Protein AF-A0A3B1ADC6-F1 (afdb_monomer)

Organism: NCBI:txid652676

Structure (mmCIF, N/CA/C/O backbone):
data_AF-A0A3B1ADC6-F1
#
_entry.id   AF-A0A3B1ADC6-F1
#
loop_
_atom_site.group_PDB
_atom_site.id
_atom_site.type_symbol
_atom_site.label_atom_id
_atom_site.label_alt_id
_atom_site.label_comp_id
_atom_site.label_asym_id
_atom_site.label_entity_id
_atom_site.label_seq_id
_atom_site.pdbx_PDB_ins_code
_atom_site.Cartn_x
_atom_site.Cartn_y
_atom_site.Cartn_z
_atom_site.occupancy
_atom_site.B_iso_or_equiv
_atom_site.auth_seq_id
_atom_site.auth_comp_id
_atom_site.auth_asym_id
_atom_site.auth_atom_id
_atom_site.pdbx_PDB_model_num
ATOM 1 N N . MET A 1 1 ? -4.255 -17.024 -23.813 1.00 60.72 1 MET A N 1
ATOM 2 C CA . MET A 1 1 ? -2.877 -17.126 -23.293 1.00 60.72 1 MET A CA 1
ATOM 3 C C . MET A 1 1 ? -1.961 -17.122 -24.494 1.00 60.72 1 MET A C 1
ATOM 5 O O . MET A 1 1 ? -2.248 -17.855 -25.433 1.00 60.72 1 MET A O 1
ATOM 9 N N . SER A 1 2 ? -0.957 -16.252 -24.507 1.00 84.12 2 SER A N 1
ATOM 10 C CA . SER A 1 2 ? 0.084 -16.219 -25.540 1.00 84.12 2 SER A CA 1
ATOM 11 C C . SER A 1 2 ? 1.384 -16.785 -24.967 1.00 84.12 2 SER A C 1
ATOM 13 O O . SER A 1 2 ? 1.543 -16.865 -23.748 1.00 84.12 2 SER A O 1
ATOM 15 N N . GLN A 1 3 ? 2.292 -17.224 -25.836 1.00 86.69 3 GLN A N 1
ATOM 16 C CA . GLN A 1 3 ? 3.581 -17.794 -25.450 1.00 86.69 3 GLN A CA 1
ATOM 17 C C . GLN A 1 3 ? 4.701 -16.884 -25.951 1.00 86.69 3 GLN A C 1
ATOM 19 O O . GLN A 1 3 ? 4.659 -16.422 -27.090 1.00 86.69 3 GLN A O 1
ATOM 24 N N . LEU A 1 4 ? 5.694 -16.635 -25.102 1.00 90.06 4 LEU A N 1
ATOM 25 C CA . LEU A 1 4 ? 6.876 -15.840 -25.420 1.00 90.06 4 LEU A CA 1
ATOM 26 C C . LEU A 1 4 ? 8.116 -16.722 -25.284 1.00 90.06 4 LEU A C 1
ATOM 28 O O . LEU A 1 4 ? 8.301 -17.362 -24.253 1.00 90.06 4 LEU A O 1
ATOM 32 N N . VAL A 1 5 ? 8.959 -16.774 -26.315 1.00 91.00 5 VAL A N 1
ATOM 33 C CA . VAL A 1 5 ? 10.190 -17.579 -26.299 1.00 91.00 5 VAL A CA 1
ATOM 34 C C . VAL A 1 5 ? 11.384 -16.677 -26.016 1.00 91.00 5 VAL A C 1
ATOM 36 O O . VAL A 1 5 ? 11.643 -15.737 -26.765 1.00 91.00 5 VAL A O 1
ATOM 39 N N . VAL A 1 6 ? 12.129 -16.978 -24.954 1.00 91.94 6 VAL A N 1
ATOM 40 C CA . VAL A 1 6 ? 13.334 -16.241 -24.550 1.00 91.94 6 VAL A CA 1
ATOM 41 C C . VAL A 1 6 ? 14.468 -17.233 -24.338 1.00 91.94 6 VAL A C 1
ATOM 43 O O . VAL A 1 6 ? 14.318 -18.203 -23.599 1.00 91.94 6 VAL A O 1
ATOM 46 N N . ASN A 1 7 ? 15.597 -17.018 -25.019 1.00 89.94 7 ASN A N 1
ATOM 47 C CA . ASN A 1 7 ? 16.756 -17.923 -25.004 1.00 89.94 7 ASN A CA 1
ATOM 48 C C . ASN A 1 7 ? 16.391 -19.392 -25.314 1.00 89.94 7 ASN A C 1
ATOM 50 O O . ASN A 1 7 ? 16.935 -20.316 -24.720 1.00 89.94 7 ASN A O 1
ATOM 54 N N . GLY A 1 8 ? 15.427 -19.609 -26.218 1.00 89.00 8 GLY A N 1
ATOM 55 C CA . GLY A 1 8 ? 14.938 -20.942 -26.595 1.00 89.00 8 GLY A CA 1
ATOM 56 C C . GLY A 1 8 ? 13.925 -21.565 -25.625 1.00 89.00 8 GLY A C 1
ATOM 57 O O . GLY A 1 8 ? 13.349 -22.598 -25.954 1.00 89.00 8 GLY A O 1
ATOM 58 N N . ASN A 1 9 ? 13.653 -20.932 -24.480 1.00 91.12 9 ASN A N 1
ATOM 59 C CA . ASN A 1 9 ? 12.690 -21.419 -23.495 1.00 91.12 9 ASN A CA 1
ATOM 60 C C . ASN A 1 9 ? 11.331 -20.723 -23.656 1.00 91.12 9 ASN A C 1
ATOM 62 O O . ASN A 1 9 ? 11.284 -19.491 -23.736 1.00 91.12 9 ASN A O 1
ATOM 66 N N . PRO A 1 10 ? 10.220 -21.475 -23.701 1.00 93.50 10 PRO A N 1
ATOM 67 C CA . PRO A 1 10 ? 8.891 -20.892 -23.750 1.00 93.50 10 PRO A CA 1
ATOM 68 C C . PRO A 1 10 ? 8.385 -20.451 -22.371 1.00 93.50 10 PRO A C 1
ATOM 70 O O . PRO A 1 10 ? 8.476 -21.196 -21.400 1.00 93.50 10 PRO A O 1
ATOM 73 N N . PHE A 1 11 ? 7.728 -19.294 -22.328 1.00 94.31 11 PHE A N 1
ATOM 74 C CA . PHE A 1 11 ? 7.068 -18.741 -21.148 1.00 94.31 11 PHE A CA 1
ATOM 75 C C . PHE A 1 11 ? 5.612 -18.391 -21.453 1.00 94.31 11 PHE A C 1
ATOM 77 O O . PHE A 1 11 ? 5.291 -17.894 -22.535 1.00 94.31 11 PHE A O 1
ATOM 84 N N . ASN A 1 12 ? 4.722 -18.635 -20.491 1.00 93.88 12 ASN A N 1
ATOM 85 C CA . ASN A 1 12 ? 3.293 -18.376 -20.649 1.00 93.88 12 ASN A CA 1
ATOM 86 C C . ASN A 1 12 ? 2.929 -16.956 -20.209 1.00 93.88 12 ASN A C 1
ATOM 88 O O . ASN A 1 12 ? 3.286 -16.510 -19.115 1.00 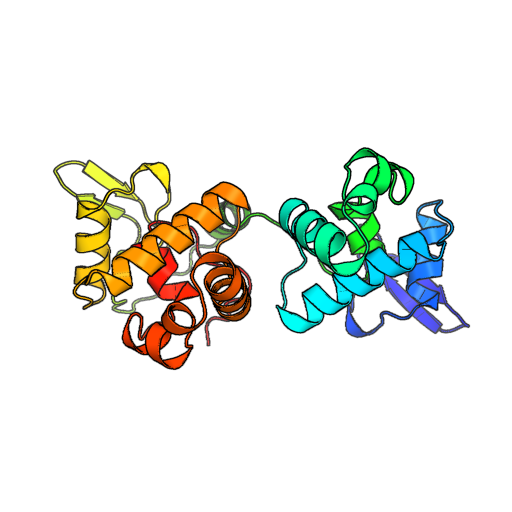93.88 12 ASN A O 1
ATOM 92 N N . LEU A 1 13 ? 2.135 -16.281 -21.037 1.00 92.69 13 LEU A N 1
ATOM 93 C CA . LEU A 1 13 ? 1.563 -14.975 -20.749 1.00 92.69 13 LEU A CA 1
ATOM 94 C C . LEU A 1 13 ? 0.036 -15.057 -20.599 1.00 92.69 13 LEU A C 1
ATOM 96 O O . LEU A 1 13 ? -0.676 -15.796 -21.291 1.00 92.69 13 LEU A O 1
ATOM 100 N N . THR A 1 14 ? -0.480 -14.235 -19.691 1.00 91.12 14 THR A N 1
ATOM 101 C CA . THR A 1 14 ? -1.907 -13.922 -19.557 1.00 91.12 14 THR A CA 1
ATOM 102 C C . THR A 1 14 ? -2.453 -13.273 -20.835 1.00 91.12 14 THR A C 1
ATOM 104 O O . THR A 1 14 ? -1.699 -12.844 -21.705 1.00 91.12 14 THR A O 1
ATOM 107 N N . ALA A 1 15 ? -3.780 -13.151 -20.952 1.00 88.06 15 ALA A N 1
ATOM 108 C CA . ALA A 1 15 ? -4.411 -12.496 -22.106 1.00 88.06 15 ALA A CA 1
ATOM 109 C C . ALA A 1 15 ? -3.951 -11.038 -22.316 1.00 88.06 15 ALA A C 1
ATOM 111 O O . ALA A 1 15 ? -3.915 -10.571 -23.446 1.00 88.06 15 ALA A O 1
ATOM 112 N N . ASN A 1 16 ? -3.529 -10.359 -21.246 1.00 88.19 16 ASN A N 1
ATOM 113 C CA . ASN A 1 16 ? -3.033 -8.980 -21.290 1.00 88.19 16 ASN A CA 1
ATOM 114 C C . ASN A 1 16 ? -1.498 -8.908 -21.462 1.00 88.19 16 ASN A C 1
ATOM 116 O O . ASN A 1 16 ? -0.873 -7.881 -21.188 1.00 88.19 16 ASN A O 1
ATOM 120 N N . GLY A 1 17 ? -0.859 -10.020 -21.846 1.00 90.06 17 GLY A N 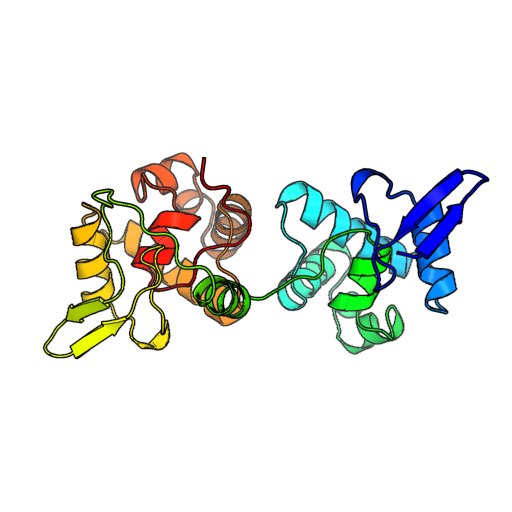1
ATOM 121 C CA . GLY A 1 17 ? 0.581 -10.113 -22.101 1.00 90.06 17 GLY A CA 1
ATOM 122 C C . GLY A 1 17 ? 1.468 -10.076 -20.850 1.00 90.06 17 GLY A C 1
ATOM 123 O O . GLY A 1 17 ? 2.674 -9.898 -20.963 1.00 90.06 17 GLY A O 1
ATOM 124 N N . ARG A 1 18 ? 0.903 -10.200 -19.644 1.00 93.88 18 ARG A N 1
ATOM 125 C CA . ARG A 1 18 ? 1.680 -10.270 -18.387 1.00 93.88 18 ARG A CA 1
ATOM 126 C C . ARG A 1 18 ? 2.135 -11.698 -18.114 1.00 93.88 18 ARG A C 1
ATOM 128 O O . ARG A 1 18 ? 1.423 -12.617 -18.512 1.00 93.88 18 ARG A O 1
ATOM 135 N N . LEU A 1 19 ? 3.223 -11.886 -17.369 1.00 93.38 19 LEU A N 1
ATOM 136 C CA . LEU A 1 19 ? 3.666 -13.214 -16.926 1.00 93.38 19 LEU A CA 1
ATOM 137 C C . LEU A 1 19 ? 2.552 -13.968 -16.195 1.00 93.38 19 LEU A C 1
ATOM 139 O O . LEU A 1 19 ? 1.940 -13.429 -15.274 1.00 93.38 19 LEU A O 1
ATOM 143 N N . ALA A 1 20 ? 2.292 -15.208 -16.615 1.00 92.25 20 ALA A N 1
ATOM 144 C CA . ALA A 1 20 ? 1.343 -16.085 -15.933 1.00 92.25 20 ALA A CA 1
ATOM 145 C C . ALA A 1 20 ? 1.916 -16.618 -14.609 1.00 92.25 20 ALA A C 1
ATOM 147 O O . ALA A 1 20 ? 1.178 -16.760 -13.637 1.00 92.25 20 ALA A O 1
ATOM 148 N N . ASN A 1 21 ? 3.228 -16.864 -14.563 1.00 92.94 21 ASN A N 1
ATOM 149 C CA . ASN A 1 21 ? 3.962 -17.222 -13.357 1.00 92.94 21 ASN A CA 1
ATOM 150 C C . ASN A 1 21 ? 5.022 -16.152 -13.062 1.00 92.94 21 ASN A C 1
ATOM 152 O O . ASN A 1 21 ? 5.934 -15.928 -13.853 1.00 92.94 21 ASN A O 1
ATOM 156 N N . LEU A 1 22 ? 4.906 -15.483 -11.914 1.00 92.69 22 LEU A N 1
ATOM 157 C CA . LEU A 1 22 ? 5.806 -14.391 -11.527 1.00 92.69 22 LEU A CA 1
ATOM 158 C C . LEU A 1 22 ? 7.235 -14.889 -11.259 1.00 92.69 22 LEU A C 1
ATOM 160 O O . LEU A 1 22 ? 8.188 -14.124 -11.417 1.00 92.69 22 LEU A O 1
ATOM 164 N N . ALA A 1 23 ? 7.385 -16.160 -10.867 1.00 93.31 23 ALA A N 1
ATOM 165 C CA . ALA A 1 23 ? 8.683 -16.774 -10.595 1.00 93.31 23 ALA A CA 1
ATOM 166 C C . ALA A 1 23 ? 9.532 -16.970 -11.863 1.00 93.31 23 ALA A C 1
ATOM 168 O O . ALA A 1 23 ? 10.749 -17.080 -11.761 1.00 93.31 23 ALA A O 1
ATOM 169 N N . ASP A 1 24 ? 8.910 -16.948 -13.045 1.00 95.12 24 ASP A N 1
ATOM 170 C CA . ASP A 1 24 ? 9.605 -17.093 -14.328 1.00 95.12 24 ASP A CA 1
ATOM 171 C C . ASP A 1 24 ? 10.372 -15.823 -14.735 1.00 95.12 24 ASP A C 1
ATOM 173 O O . ASP A 1 24 ? 11.117 -15.822 -15.717 1.00 95.12 24 ASP A O 1
ATOM 177 N N . TRP A 1 25 ? 10.171 -14.709 -14.023 1.00 96.94 25 TRP A N 1
ATOM 178 C CA . TRP A 1 25 ? 10.770 -13.434 -14.392 1.00 96.94 25 TRP A CA 1
ATOM 179 C C . TRP A 1 25 ? 12.300 -13.503 -14.428 1.00 96.94 25 TRP A C 1
ATOM 181 O O . TRP A 1 25 ? 12.954 -13.965 -13.493 1.00 96.94 25 TRP A O 1
ATOM 191 N N . SER A 1 26 ? 12.876 -12.938 -15.485 1.00 96.81 26 SER A N 1
ATOM 192 C CA . SER A 1 26 ? 14.312 -12.718 -15.638 1.00 96.81 26 SER A CA 1
ATOM 193 C C . SER A 1 26 ? 14.566 -11.405 -16.382 1.00 96.81 26 SER A C 1
ATOM 195 O O . SER A 1 26 ? 13.658 -10.902 -17.056 1.00 96.81 26 SER A O 1
ATOM 197 N N . PRO A 1 27 ? 15.792 -10.851 -16.331 1.00 97.75 27 PRO A N 1
ATOM 198 C CA . PRO A 1 27 ? 16.114 -9.649 -17.088 1.00 97.75 27 PRO A CA 1
ATOM 199 C C . PRO A 1 27 ? 15.883 -9.782 -18.602 1.00 97.75 27 PRO A C 1
ATOM 201 O O . PRO A 1 27 ? 15.457 -8.830 -19.255 1.00 97.75 27 PRO A O 1
ATOM 204 N N . ASP A 1 28 ? 16.108 -10.970 -19.165 1.00 96.88 28 ASP A N 1
ATOM 205 C CA . ASP A 1 28 ? 15.886 -11.224 -20.591 1.00 96.88 28 ASP A CA 1
ATOM 206 C C . ASP A 1 28 ? 14.398 -11.307 -20.929 1.00 96.88 28 ASP A C 1
ATOM 208 O O . ASP A 1 28 ? 13.965 -10.795 -21.962 1.00 96.88 28 ASP A O 1
ATOM 212 N N . LEU A 1 29 ? 13.593 -11.867 -20.024 1.00 96.31 29 LEU A N 1
ATOM 213 C CA . LEU A 1 29 ? 12.144 -11.898 -20.174 1.00 96.31 29 LEU A CA 1
ATOM 214 C C . LEU A 1 29 ? 11.535 -10.495 -20.058 1.00 96.31 29 LEU A C 1
ATOM 216 O O . LEU A 1 29 ? 10.677 -10.136 -20.859 1.00 96.31 29 LEU A O 1
ATOM 220 N N . ALA A 1 30 ? 12.037 -9.664 -19.141 1.00 97.75 30 ALA A N 1
ATOM 221 C CA . ALA A 1 30 ? 11.657 -8.256 -19.054 1.00 97.75 30 ALA A CA 1
ATOM 222 C C . ALA A 1 30 ? 12.003 -7.488 -20.341 1.00 97.75 30 ALA A C 1
ATOM 224 O O . ALA A 1 30 ? 11.167 -6.738 -20.841 1.00 97.75 30 ALA A O 1
ATOM 225 N N . ARG A 1 31 ? 13.191 -7.710 -20.926 1.00 97.88 31 ARG A N 1
ATOM 226 C CA . ARG A 1 31 ? 13.564 -7.130 -22.230 1.00 97.88 31 ARG A CA 1
ATOM 227 C C . ARG A 1 31 ? 12.642 -7.589 -23.355 1.00 97.88 31 ARG A C 1
ATOM 229 O O . ARG A 1 31 ? 12.250 -6.769 -24.178 1.00 97.88 31 ARG A O 1
ATOM 236 N N . ALA A 1 32 ? 12.290 -8.871 -23.392 1.00 96.31 32 ALA A N 1
ATOM 237 C CA . ALA A 1 32 ? 11.392 -9.410 -24.405 1.00 96.31 32 ALA A CA 1
ATOM 238 C C . ALA A 1 32 ? 9.973 -8.823 -24.285 1.00 96.31 32 ALA A C 1
ATOM 240 O O . ALA A 1 32 ? 9.413 -8.396 -25.292 1.00 96.31 32 ALA A O 1
ATOM 241 N N . ILE A 1 33 ? 9.434 -8.714 -23.063 1.00 96.38 33 ILE A N 1
ATOM 242 C CA . ILE A 1 33 ? 8.142 -8.060 -22.797 1.00 96.38 33 ILE A CA 1
ATOM 243 C C . ILE A 1 33 ? 8.193 -6.571 -23.163 1.00 96.38 33 ILE A C 1
ATOM 245 O O . ILE A 1 33 ? 7.273 -6.067 -23.795 1.00 96.38 33 ILE A O 1
ATOM 249 N N . ALA A 1 34 ? 9.266 -5.860 -22.804 1.00 97.44 34 ALA A N 1
ATOM 250 C CA . ALA A 1 34 ? 9.426 -4.450 -23.157 1.00 97.44 34 ALA A CA 1
ATOM 251 C C . ALA A 1 34 ? 9.482 -4.246 -24.677 1.00 97.44 34 ALA A C 1
ATOM 253 O O . ALA A 1 34 ? 8.832 -3.346 -25.198 1.00 97.44 34 ALA A O 1
ATOM 254 N N . LYS A 1 35 ? 10.191 -5.121 -25.399 1.00 95.94 35 LYS A N 1
ATOM 255 C CA . LYS A 1 35 ? 10.267 -5.078 -26.863 1.00 95.94 35 LYS A CA 1
ATOM 256 C C . LYS A 1 35 ? 8.900 -5.288 -27.522 1.00 95.94 35 LYS A C 1
ATOM 258 O O . LYS A 1 35 ? 8.601 -4.590 -28.486 1.00 95.94 35 LYS A O 1
ATOM 263 N N . ASP A 1 36 ? 8.089 -6.216 -27.011 1.00 93.00 36 ASP A N 1
ATOM 264 C CA . ASP A 1 36 ? 6.703 -6.435 -27.465 1.00 93.00 36 ASP A CA 1
ATOM 265 C C . ASP A 1 36 ? 5.821 -5.192 -27.230 1.00 93.00 36 ASP A C 1
ATOM 267 O O . ASP A 1 36 ? 4.980 -4.844 -28.052 1.00 93.00 36 ASP A O 1
ATOM 271 N N . GLU A 1 37 ? 6.099 -4.448 -26.158 1.00 93.12 37 GLU A N 1
ATOM 272 C CA . GLU A 1 37 ? 5.481 -3.157 -25.829 1.00 93.12 37 GLU A CA 1
ATOM 273 C C . GLU A 1 37 ? 6.094 -1.958 -26.589 1.00 93.12 37 GLU A C 1
ATOM 275 O O . GLU A 1 37 ? 5.776 -0.806 -26.289 1.00 93.12 37 GLU A O 1
ATOM 280 N N . GLY A 1 38 ? 6.991 -2.199 -27.553 1.00 94.88 38 GLY A N 1
ATOM 281 C CA . GLY A 1 38 ? 7.652 -1.148 -28.333 1.00 94.88 38 GLY A CA 1
ATOM 282 C C . GLY A 1 38 ? 8.678 -0.319 -27.548 1.00 94.88 38 GLY A C 1
ATOM 283 O O . GLY A 1 38 ? 9.001 0.795 -27.958 1.00 94.88 38 GLY A O 1
ATOM 284 N N . LEU A 1 39 ? 9.195 -0.840 -26.432 1.00 97.25 39 LEU A N 1
ATOM 285 C CA . LEU A 1 39 ? 10.103 -0.148 -25.518 1.00 97.25 39 LEU A CA 1
ATOM 286 C C . LEU A 1 39 ? 11.486 -0.817 -25.458 1.00 97.25 39 LEU A C 1
ATOM 288 O O . LEU A 1 39 ? 11.613 -2.022 -25.237 1.00 97.25 39 LEU A O 1
ATOM 292 N N . THR A 1 40 ? 12.545 -0.013 -25.576 1.00 97.62 40 THR A N 1
ATOM 293 C CA . THR A 1 40 ? 13.928 -0.454 -25.330 1.00 97.62 40 THR A CA 1
ATOM 294 C C . THR A 1 40 ? 14.361 -0.028 -23.931 1.00 97.62 40 THR A C 1
ATOM 296 O O . THR A 1 40 ? 14.420 1.163 -23.632 1.00 97.62 40 THR A O 1
ATOM 299 N N . LEU A 1 41 ? 14.693 -0.997 -23.077 1.00 98.38 41 LEU A N 1
ATOM 300 C CA . LEU A 1 41 ? 15.078 -0.733 -21.689 1.00 98.38 41 LEU A CA 1
ATOM 301 C C . LEU A 1 41 ? 16.493 -0.148 -21.591 1.00 98.38 41 LEU A C 1
ATOM 303 O O . LEU A 1 41 ? 17.471 -0.809 -21.933 1.00 98.38 41 LEU A O 1
ATOM 307 N N . THR A 1 42 ? 16.583 1.070 -21.065 1.00 98.31 42 THR A N 1
ATOM 308 C CA . THR A 1 42 ? 17.831 1.719 -20.622 1.00 98.31 42 THR A CA 1
ATOM 309 C C . THR A 1 42 ? 18.056 1.519 -19.120 1.00 98.31 42 THR A C 1
ATOM 311 O O . THR A 1 42 ? 17.156 1.054 -18.419 1.00 98.31 42 THR A O 1
ATOM 314 N N . ASP A 1 43 ? 19.213 1.929 -18.597 1.00 97.69 43 ASP A N 1
ATOM 315 C CA . ASP A 1 43 ? 19.527 1.853 -17.159 1.00 97.69 43 ASP A CA 1
ATOM 316 C C . ASP A 1 43 ? 18.481 2.564 -16.289 1.00 97.69 43 ASP A C 1
ATOM 318 O O . ASP A 1 43 ? 18.027 2.020 -15.287 1.00 97.69 43 ASP A O 1
ATOM 322 N N . ALA A 1 44 ? 17.974 3.713 -16.747 1.00 97.31 44 ALA A N 1
ATOM 323 C CA . ALA A 1 44 ? 16.915 4.437 -16.046 1.00 97.31 44 ALA A CA 1
ATOM 324 C C . ALA A 1 44 ? 15.608 3.630 -15.933 1.00 97.31 44 ALA A C 1
ATOM 326 O O . ALA A 1 44 ? 14.864 3.801 -14.973 1.00 97.31 44 ALA A O 1
ATOM 327 N N . HIS A 1 45 ? 15.312 2.737 -16.884 1.00 98.56 45 HIS A N 1
ATOM 328 C CA . HIS A 1 45 ? 14.170 1.831 -16.750 1.00 98.56 45 HIS A CA 1
ATOM 329 C C . HIS A 1 45 ? 14.459 0.747 -15.712 1.00 98.56 45 HIS A C 1
ATOM 331 O O . HIS A 1 45 ? 13.576 0.398 -14.928 1.00 98.56 45 HIS A O 1
ATOM 337 N N . TRP A 1 46 ? 15.689 0.223 -15.701 1.00 98.31 46 TRP A N 1
ATOM 338 C CA . TRP A 1 46 ? 16.118 -0.808 -14.760 1.00 98.31 46 TRP A CA 1
ATOM 339 C C . TRP A 1 46 ? 16.090 -0.337 -13.313 1.00 98.31 46 TRP A C 1
ATOM 341 O O . TRP A 1 46 ? 15.677 -1.123 -12.461 1.00 98.31 46 TRP A O 1
ATOM 351 N N . ASP A 1 47 ? 16.416 0.927 -13.040 1.00 96.88 47 ASP A N 1
ATOM 352 C CA . ASP A 1 47 ? 16.278 1.515 -11.704 1.00 96.88 47 ASP A CA 1
ATOM 353 C C . ASP A 1 47 ? 14.838 1.375 -11.185 1.00 96.88 47 ASP A C 1
ATOM 355 O O . ASP A 1 47 ? 14.597 0.907 -10.070 1.00 96.88 47 ASP A O 1
ATOM 359 N N . ILE A 1 48 ? 13.853 1.713 -12.026 1.00 97.94 48 ILE A N 1
ATOM 360 C CA . ILE A 1 48 ? 12.434 1.673 -11.654 1.00 97.94 48 ILE A CA 1
ATOM 361 C C . ILE A 1 48 ? 11.906 0.236 -11.595 1.00 97.94 48 ILE A C 1
ATOM 363 O O . ILE A 1 48 ? 11.192 -0.118 -10.656 1.00 97.94 48 ILE A O 1
ATOM 367 N N . ILE A 1 49 ? 12.266 -0.605 -12.569 1.00 98.25 49 ILE A N 1
ATOM 368 C CA . ILE A 1 49 ? 11.860 -2.017 -12.624 1.00 98.25 49 ILE A CA 1
ATOM 369 C C . ILE A 1 49 ? 12.386 -2.770 -11.399 1.00 98.25 49 ILE A C 1
ATOM 371 O O . ILE A 1 49 ? 11.628 -3.489 -10.748 1.00 98.25 49 ILE A O 1
ATOM 375 N N . THR A 1 50 ? 13.661 -2.584 -11.059 1.00 97.62 50 THR A N 1
ATOM 376 C CA . THR A 1 50 ? 14.287 -3.228 -9.897 1.00 97.62 50 THR A CA 1
ATOM 377 C C . THR A 1 50 ? 13.630 -2.747 -8.611 1.00 97.62 50 THR A C 1
ATOM 379 O O . THR A 1 50 ? 13.226 -3.567 -7.792 1.00 97.62 50 THR A O 1
ATOM 382 N N . LEU A 1 51 ? 13.384 -1.440 -8.479 1.00 97.06 51 LEU A N 1
ATOM 383 C CA . LEU A 1 51 ? 12.676 -0.885 -7.327 1.00 97.06 51 LEU A CA 1
ATOM 384 C C . LEU A 1 51 ? 11.263 -1.470 -7.177 1.00 97.06 51 LEU A C 1
ATOM 386 O O . LEU A 1 51 ? 10.880 -1.856 -6.072 1.00 97.06 51 LEU A O 1
ATOM 390 N N . MET A 1 52 ? 10.490 -1.578 -8.263 1.00 97.38 52 MET A N 1
ATOM 391 C CA . MET A 1 52 ? 9.161 -2.203 -8.241 1.00 97.38 52 MET A CA 1
ATOM 392 C C . MET A 1 52 ? 9.218 -3.659 -7.766 1.00 97.38 52 MET A C 1
ATOM 394 O O . MET A 1 52 ? 8.374 -4.082 -6.973 1.00 97.38 52 MET A O 1
ATOM 398 N N . ARG A 1 53 ? 10.213 -4.419 -8.234 1.00 96.94 53 ARG A N 1
ATOM 399 C CA . ARG A 1 53 ? 10.408 -5.822 -7.851 1.00 96.94 53 ARG A CA 1
ATOM 400 C C . ARG A 1 53 ? 10.827 -5.970 -6.398 1.00 96.94 53 ARG A C 1
ATOM 402 O O . ARG A 1 53 ? 10.221 -6.768 -5.691 1.00 96.94 53 ARG A O 1
ATOM 409 N N . ASP A 1 54 ? 11.782 -5.170 -5.939 1.00 95.44 54 ASP A N 1
ATOM 410 C CA . ASP A 1 54 ? 12.226 -5.153 -4.544 1.00 95.44 54 ASP A CA 1
ATOM 411 C C . ASP A 1 54 ? 11.074 -4.789 -3.605 1.00 95.44 54 ASP A C 1
ATOM 413 O O . ASP A 1 54 ? 10.889 -5.406 -2.552 1.00 95.44 54 ASP A O 1
ATOM 417 N N . TYR A 1 55 ? 10.263 -3.802 -3.999 1.00 94.62 55 TYR A N 1
ATOM 418 C CA . TYR A 1 55 ? 9.071 -3.407 -3.260 1.00 94.62 55 TYR A CA 1
ATOM 419 C C . TYR A 1 55 ? 8.084 -4.575 -3.156 1.00 94.62 55 TYR A C 1
ATOM 421 O O . TYR A 1 55 ? 7.664 -4.932 -2.053 1.00 94.62 55 TYR A O 1
ATOM 429 N N . TYR A 1 56 ? 7.762 -5.215 -4.284 1.00 93.31 56 TYR A N 1
ATOM 430 C CA . TYR A 1 56 ? 6.858 -6.362 -4.307 1.00 93.31 56 TYR A CA 1
ATOM 431 C C . TYR A 1 56 ? 7.395 -7.538 -3.481 1.00 93.31 56 TYR A C 1
ATOM 433 O O . TYR A 1 56 ? 6.663 -8.083 -2.663 1.00 93.31 56 TYR A O 1
ATOM 441 N N . ALA A 1 57 ? 8.677 -7.882 -3.606 1.00 92.38 57 ALA A N 1
ATOM 442 C CA . ALA A 1 57 ? 9.304 -8.947 -2.823 1.00 92.38 57 ALA A CA 1
ATOM 443 C C . ALA A 1 57 ? 9.281 -8.657 -1.311 1.00 92.38 57 ALA A C 1
ATOM 445 O O . ALA A 1 57 ? 9.119 -9.563 -0.495 1.00 92.38 57 ALA A O 1
ATOM 446 N N . THR A 1 58 ? 9.407 -7.386 -0.920 1.00 90.69 58 THR A N 1
ATOM 447 C CA . THR A 1 58 ? 9.427 -6.982 0.493 1.00 90.69 58 THR A CA 1
ATOM 448 C C . THR A 1 58 ? 8.033 -6.994 1.127 1.00 90.69 58 THR A C 1
ATOM 450 O O . THR A 1 58 ? 7.871 -7.435 2.275 1.00 90.69 58 THR A O 1
ATOM 453 N N . TYR A 1 59 ? 7.036 -6.474 0.404 1.00 88.44 59 TYR A N 1
ATOM 454 C CA . TYR A 1 59 ? 5.706 -6.170 0.941 1.00 88.44 59 TYR A CA 1
ATOM 455 C C . TYR A 1 59 ? 4.586 -7.074 0.418 1.00 88.44 59 TYR A C 1
ATOM 457 O O . TYR A 1 59 ? 3.478 -7.007 0.943 1.00 88.44 59 TYR A O 1
ATOM 465 N N . ASN A 1 60 ? 4.866 -7.912 -0.581 1.00 87.75 60 ASN A N 1
ATOM 466 C CA . ASN A 1 60 ? 3.907 -8.768 -1.283 1.00 87.75 60 ASN A CA 1
ATOM 467 C C . ASN A 1 60 ? 2.724 -8.006 -1.918 1.00 87.75 60 ASN A C 1
ATOM 469 O O . ASN A 1 60 ? 1.654 -8.568 -2.144 1.00 87.75 60 ASN A O 1
ATOM 473 N N . ILE A 1 61 ? 2.906 -6.711 -2.195 1.00 89.12 61 ILE A N 1
ATOM 474 C CA . ILE A 1 61 ? 1.922 -5.831 -2.837 1.00 89.12 61 ILE A CA 1
ATOM 475 C C . ILE A 1 61 ? 2.666 -4.949 -3.845 1.00 89.12 61 ILE A C 1
ATOM 477 O O . ILE A 1 61 ? 3.730 -4.419 -3.509 1.00 89.12 61 ILE A O 1
ATOM 481 N N . PRO A 1 62 ? 2.169 -4.803 -5.086 1.00 91.88 62 PRO A N 1
ATOM 482 C CA . PRO A 1 62 ? 2.787 -3.914 -6.065 1.00 91.88 62 PRO A CA 1
ATOM 483 C C . PRO A 1 62 ? 2.665 -2.450 -5.609 1.00 91.88 62 PRO A C 1
ATOM 485 O O . PRO A 1 62 ? 1.623 -2.053 -5.083 1.00 91.88 62 PRO A O 1
ATOM 488 N N . PRO A 1 63 ? 3.694 -1.610 -5.805 1.00 92.94 63 PRO A N 1
ATOM 489 C CA . PRO A 1 63 ? 3.619 -0.223 -5.377 1.00 92.94 63 PRO A CA 1
ATOM 490 C C . PRO A 1 63 ? 2.604 0.540 -6.234 1.00 92.94 63 PRO A C 1
ATOM 492 O O . PRO A 1 63 ? 2.734 0.626 -7.457 1.00 92.94 63 PRO A O 1
ATOM 495 N N . ILE A 1 64 ? 1.612 1.152 -5.590 1.00 93.06 64 ILE A N 1
ATOM 496 C CA . ILE A 1 64 ? 0.771 2.165 -6.239 1.00 93.06 64 ILE A CA 1
ATOM 497 C C . ILE A 1 64 ? 1.629 3.359 -6.689 1.00 93.06 64 ILE A C 1
ATOM 499 O O . ILE A 1 64 ? 2.690 3.621 -6.117 1.00 93.06 64 ILE A O 1
ATOM 503 N N . LEU A 1 65 ? 1.149 4.149 -7.654 1.00 94.44 65 LEU A N 1
ATOM 504 C CA . LEU A 1 65 ? 1.936 5.235 -8.254 1.00 94.44 65 LEU A CA 1
ATOM 505 C C . LEU A 1 65 ? 2.493 6.233 -7.225 1.00 94.44 65 LEU A C 1
ATOM 507 O O . LEU A 1 65 ? 3.663 6.596 -7.290 1.00 94.44 65 LEU A O 1
ATOM 511 N N . LYS A 1 66 ? 1.693 6.656 -6.240 1.00 94.62 66 LYS A N 1
ATOM 512 C CA . LYS A 1 66 ? 2.147 7.618 -5.219 1.00 94.62 66 LYS A CA 1
ATOM 513 C C . LYS A 1 66 ? 3.271 7.057 -4.336 1.00 94.62 66 LYS A C 1
ATOM 515 O O . LYS A 1 66 ? 4.222 7.776 -4.035 1.00 94.62 66 LYS A O 1
ATOM 520 N N . LEU A 1 67 ? 3.182 5.784 -3.936 1.00 93.88 67 LEU A N 1
ATOM 521 C CA . LEU A 1 67 ? 4.234 5.118 -3.153 1.00 93.88 67 LEU A CA 1
ATOM 522 C C . LEU A 1 67 ? 5.471 4.850 -4.005 1.00 93.88 67 LEU A C 1
ATOM 524 O O . LEU A 1 67 ? 6.583 5.077 -3.540 1.00 93.88 67 LEU A O 1
ATOM 528 N N . LEU A 1 68 ? 5.276 4.452 -5.262 1.00 95.75 68 LEU A N 1
ATOM 529 C CA . LEU A 1 68 ? 6.351 4.304 -6.231 1.00 95.75 68 LEU A CA 1
ATOM 530 C C . LEU A 1 68 ? 7.131 5.617 -6.380 1.00 95.75 68 LEU A C 1
ATOM 532 O O . LEU A 1 68 ? 8.335 5.622 -6.162 1.00 95.75 68 LEU A O 1
ATOM 536 N N . LYS A 1 69 ? 6.454 6.743 -6.649 1.00 97.19 69 LYS A N 1
ATOM 537 C CA . LYS A 1 69 ? 7.086 8.072 -6.745 1.00 97.19 69 LYS A CA 1
ATOM 538 C C . LYS A 1 69 ? 7.852 8.431 -5.466 1.00 97.19 69 LYS A C 1
ATOM 540 O O . LYS A 1 69 ? 8.981 8.904 -5.554 1.00 97.19 69 LYS A O 1
ATOM 545 N N . ARG A 1 70 ? 7.291 8.155 -4.279 1.00 95.25 70 ARG A N 1
ATOM 546 C CA . ARG A 1 70 ? 7.982 8.364 -2.989 1.00 95.25 70 ARG A CA 1
ATOM 547 C C . ARG A 1 70 ? 9.261 7.529 -2.880 1.00 95.25 70 ARG A C 1
ATOM 549 O O . ARG A 1 70 ? 10.283 8.058 -2.457 1.00 95.25 70 ARG A O 1
ATOM 556 N N . GLU A 1 71 ? 9.229 6.249 -3.244 1.00 95.12 71 GLU A N 1
ATOM 557 C CA . GLU A 1 71 ? 10.419 5.389 -3.191 1.00 95.12 71 GLU A CA 1
ATOM 558 C C . GLU A 1 71 ? 11.462 5.776 -4.249 1.00 95.12 71 GLU A C 1
ATOM 560 O O . GLU A 1 71 ? 12.653 5.771 -3.943 1.00 95.12 71 GLU A O 1
ATOM 565 N N . ILE A 1 72 ? 11.041 6.177 -5.454 1.00 97.06 72 ILE A N 1
ATOM 566 C CA . ILE A 1 72 ? 11.939 6.675 -6.509 1.00 97.06 72 ILE A CA 1
ATOM 567 C C . ILE A 1 72 ? 12.638 7.949 -6.048 1.00 97.06 72 ILE A C 1
ATOM 569 O O . ILE A 1 72 ? 13.861 8.033 -6.123 1.00 97.06 72 ILE A O 1
ATOM 573 N N . ALA A 1 73 ? 11.884 8.906 -5.502 1.00 97.25 73 ALA A N 1
ATOM 574 C CA . ALA A 1 73 ? 12.440 10.159 -5.005 1.00 97.25 73 ALA A CA 1
ATOM 575 C C . ALA A 1 73 ? 13.504 9.932 -3.922 1.00 97.25 73 ALA A C 1
ATOM 577 O O . ALA A 1 73 ? 14.491 10.657 -3.866 1.00 97.25 73 ALA A O 1
ATOM 578 N N . LYS A 1 74 ? 13.311 8.908 -3.080 1.00 94.44 74 LYS A N 1
ATO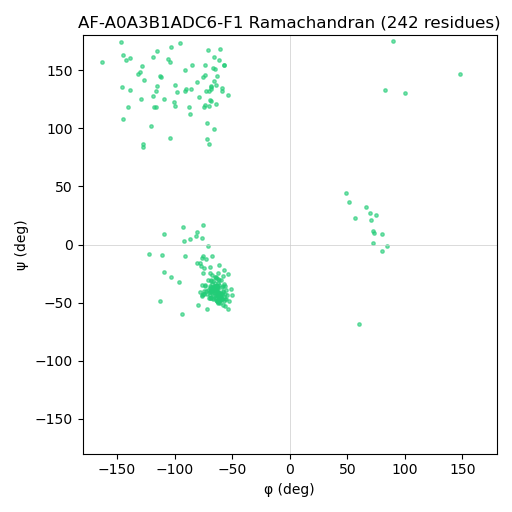M 579 C CA . LYS A 1 74 ? 14.243 8.549 -2.005 1.00 94.44 74 LYS A CA 1
ATOM 580 C C . LYS A 1 74 ? 15.483 7.794 -2.480 1.00 94.44 74 LYS A C 1
ATOM 582 O O . LYS A 1 74 ? 16.549 8.005 -1.915 1.00 94.44 74 LYS A O 1
ATOM 587 N N . ARG A 1 75 ? 15.338 6.855 -3.421 1.00 94.06 75 ARG A N 1
ATOM 588 C CA . ARG A 1 75 ? 16.425 5.935 -3.812 1.00 94.06 75 ARG A CA 1
ATOM 589 C C . ARG A 1 75 ? 17.201 6.386 -5.040 1.00 94.06 75 ARG A C 1
ATOM 591 O O . ARG A 1 75 ? 18.379 6.074 -5.141 1.00 94.06 75 ARG A O 1
ATOM 598 N N . VAL A 1 76 ? 16.526 7.056 -5.967 1.00 93.94 76 VAL A N 1
ATOM 599 C CA . VAL A 1 76 ? 17.077 7.434 -7.273 1.00 93.94 76 VAL A CA 1
ATOM 600 C C . VAL A 1 76 ? 17.223 8.950 -7.364 1.00 93.94 76 VAL A C 1
ATOM 602 O O . VAL A 1 76 ? 18.288 9.436 -7.717 1.00 93.94 76 VAL A O 1
ATOM 605 N N . GLY A 1 77 ? 16.173 9.687 -6.996 1.00 95.69 77 GLY A N 1
ATOM 606 C CA . GLY A 1 77 ? 16.157 11.149 -6.996 1.00 95.69 77 GLY A CA 1
ATOM 607 C C . GLY A 1 77 ? 14.768 11.715 -7.318 1.00 95.69 77 GLY A C 1
ATOM 608 O O . GLY A 1 77 ? 13.997 11.089 -8.058 1.00 95.69 77 GLY A O 1
ATOM 609 N N . PRO A 1 78 ? 14.382 12.870 -6.743 1.00 96.44 78 PRO A N 1
ATOM 610 C CA . PRO A 1 78 ? 13.052 13.457 -6.930 1.00 96.44 78 PRO A CA 1
ATOM 611 C C . PRO A 1 78 ? 12.744 13.822 -8.389 1.00 96.44 78 PRO A C 1
ATOM 613 O O . PRO A 1 78 ? 11.595 13.719 -8.815 1.00 96.44 78 PRO A O 1
ATOM 616 N N . GLU A 1 79 ? 13.753 14.182 -9.178 1.00 95.88 79 GLU A N 1
ATOM 617 C CA . GLU A 1 79 ? 13.637 14.479 -10.608 1.00 95.88 79 GLU A CA 1
ATOM 618 C C . GLU A 1 79 ? 13.208 13.259 -11.434 1.00 95.88 79 GLU A C 1
ATOM 620 O O . GLU A 1 79 ? 12.512 13.403 -12.437 1.00 95.88 79 GLU A O 1
ATOM 625 N N . ARG A 1 80 ? 13.550 12.046 -10.981 1.00 94.94 80 ARG A N 1
ATOM 626 C CA . ARG A 1 80 ? 13.118 10.784 -11.603 1.00 94.94 80 ARG A CA 1
ATOM 627 C C . ARG A 1 80 ? 11.707 10.372 -11.203 1.00 94.94 80 ARG A C 1
ATOM 629 O O . ARG A 1 80 ? 11.113 9.516 -11.851 1.00 94.94 80 ARG A O 1
ATOM 636 N N . ALA A 1 81 ? 11.170 10.968 -10.144 1.00 96.81 81 ALA A N 1
ATOM 637 C CA . ALA A 1 81 ? 9.850 10.658 -9.620 1.00 96.81 81 ALA A CA 1
ATOM 638 C C . ALA A 1 81 ? 8.740 11.542 -10.207 1.00 96.81 81 ALA A C 1
ATOM 640 O O . ALA A 1 81 ? 7.599 11.429 -9.763 1.00 96.81 81 ALA A O 1
ATOM 641 N N . THR A 1 82 ? 9.032 12.441 -11.150 1.00 97.56 82 THR A N 1
ATOM 642 C CA . THR A 1 82 ? 8.012 13.298 -11.776 1.00 97.56 82 THR A CA 1
ATOM 643 C C . THR A 1 82 ? 7.142 12.500 -12.748 1.00 97.56 82 THR A C 1
ATOM 645 O O . THR A 1 82 ? 7.566 11.477 -13.288 1.00 97.56 82 THR A O 1
ATOM 648 N N . ASP A 1 83 ? 5.910 12.959 -12.988 1.00 97.06 83 ASP A N 1
ATOM 649 C CA . ASP A 1 83 ? 5.030 12.297 -13.961 1.00 97.06 83 ASP A CA 1
ATOM 650 C C . ASP A 1 83 ? 5.620 12.363 -15.377 1.00 97.06 83 ASP A C 1
ATOM 652 O O . ASP A 1 83 ? 5.541 11.392 -16.119 1.00 97.06 83 ASP A O 1
ATOM 656 N N . GLU A 1 84 ? 6.285 13.466 -15.729 1.00 97.62 84 GLU A N 1
ATOM 657 C CA . GLU A 1 84 ? 6.981 13.629 -17.009 1.00 97.62 84 GLU A CA 1
ATOM 658 C C . GLU A 1 84 ? 8.119 12.615 -17.183 1.00 97.62 84 GLU A C 1
ATOM 660 O O . GLU A 1 84 ? 8.184 11.931 -18.207 1.00 97.62 84 GLU A O 1
ATOM 665 N N . ALA A 1 85 ? 8.979 12.457 -16.171 1.00 97.44 85 ALA A N 1
ATOM 666 C CA . ALA A 1 85 ? 10.069 11.488 -16.215 1.00 97.44 85 ALA A CA 1
ATOM 667 C C . ALA A 1 85 ? 9.532 10.054 -16.335 1.00 97.44 85 ALA A C 1
ATOM 669 O O . ALA A 1 85 ? 10.011 9.278 -17.163 1.00 97.44 85 ALA A O 1
ATOM 670 N N . LEU A 1 86 ? 8.502 9.711 -15.555 1.00 97.69 86 LEU A N 1
ATOM 671 C CA . LEU A 1 86 ? 7.894 8.382 -15.589 1.00 97.69 86 LEU A CA 1
ATOM 672 C C . LEU A 1 86 ? 7.171 8.089 -16.903 1.00 97.69 86 LEU A C 1
ATOM 674 O O . LEU A 1 86 ? 7.298 6.977 -17.403 1.00 97.69 86 LEU A O 1
ATOM 678 N N . ASN A 1 87 ? 6.455 9.057 -17.474 1.00 97.25 87 ASN A N 1
ATOM 679 C CA . ASN A 1 87 ? 5.772 8.893 -18.760 1.00 97.25 87 ASN A CA 1
ATOM 680 C C . ASN A 1 87 ? 6.762 8.825 -19.929 1.00 97.25 87 ASN A C 1
ATOM 682 O O . ASN A 1 87 ? 6.501 8.139 -20.912 1.00 97.25 87 ASN A O 1
ATOM 686 N N . THR A 1 88 ? 7.912 9.493 -19.812 1.00 97.69 88 THR A N 1
ATOM 687 C CA . THR A 1 88 ? 8.996 9.392 -20.799 1.00 97.69 88 THR A CA 1
ATOM 688 C C . THR A 1 88 ? 9.629 7.999 -20.791 1.00 97.69 88 THR A C 1
ATOM 690 O O . THR A 1 88 ? 9.900 7.448 -21.853 1.00 97.69 88 THR A O 1
ATOM 693 N N . LEU A 1 89 ? 9.854 7.414 -19.607 1.00 97.62 89 LEU A N 1
ATOM 694 C CA . LEU A 1 89 ? 10.388 6.050 -19.478 1.00 97.62 89 LEU A CA 1
ATOM 695 C C . LEU A 1 89 ? 9.336 4.980 -19.807 1.00 97.62 89 LEU A C 1
ATOM 697 O O . LEU A 1 89 ? 9.628 3.971 -20.434 1.00 97.62 89 LEU A O 1
ATOM 701 N N . PHE A 1 90 ? 8.094 5.181 -19.384 1.00 97.94 90 PHE A N 1
ATOM 702 C CA . PHE A 1 90 ? 7.012 4.222 -19.569 1.00 97.94 90 PHE A CA 1
ATOM 703 C C . PHE A 1 90 ? 5.823 4.927 -20.230 1.00 97.94 90 PHE A C 1
ATOM 705 O O . PHE A 1 90 ? 4.906 5.349 -19.520 1.00 97.94 90 PHE A O 1
ATOM 712 N N . PRO A 1 91 ? 5.798 5.064 -21.570 1.00 97.31 91 PRO A N 1
ATOM 713 C CA . PRO A 1 91 ? 4.705 5.734 -22.281 1.00 97.31 91 PRO A CA 1
ATOM 714 C C . PRO A 1 91 ? 3.351 5.029 -22.112 1.00 97.31 91 PRO A C 1
ATOM 716 O O . PRO A 1 91 ? 2.308 5.674 -22.179 1.00 97.31 91 PRO A O 1
ATOM 719 N N . GLY A 1 92 ? 3.348 3.722 -21.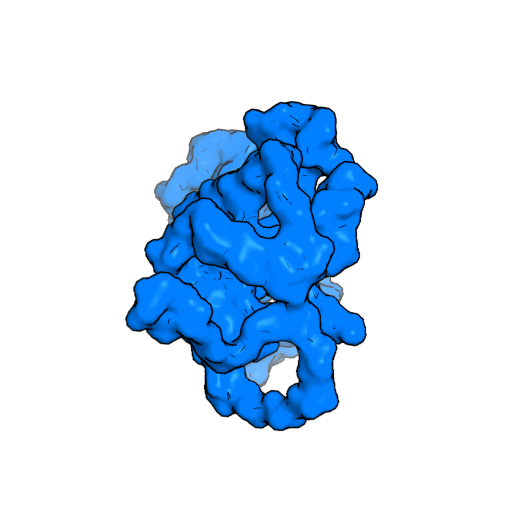822 1.00 95.12 92 GLY A N 1
ATOM 720 C CA . GLY A 1 92 ? 2.155 2.972 -21.403 1.00 95.12 92 GLY A CA 1
ATOM 721 C C . GLY A 1 92 ? 1.808 3.132 -19.913 1.00 95.12 92 GLY A C 1
ATOM 722 O O . GLY A 1 92 ? 0.996 2.378 -19.377 1.00 95.12 92 GLY A O 1
ATOM 723 N N . GLY A 1 93 ? 2.453 4.075 -19.224 1.00 96.19 93 GLY A N 1
ATOM 724 C CA . GLY A 1 93 ? 2.321 4.365 -17.802 1.00 96.19 93 GLY A CA 1
ATOM 725 C C . GLY A 1 93 ? 3.164 3.448 -16.913 1.00 96.19 93 GLY A C 1
ATOM 726 O O . GLY A 1 93 ? 3.107 2.220 -17.010 1.00 96.19 93 GLY A O 1
ATOM 727 N N . ALA A 1 94 ? 3.889 4.035 -15.955 1.00 95.44 94 ALA A N 1
ATOM 728 C CA . ALA A 1 94 ? 4.722 3.287 -15.005 1.00 95.44 94 ALA A CA 1
ATOM 729 C C . ALA A 1 94 ? 3.925 2.228 -14.218 1.00 95.44 94 ALA A C 1
ATOM 731 O O . ALA A 1 94 ? 4.413 1.132 -13.949 1.00 95.44 94 ALA A O 1
ATOM 732 N N . THR A 1 95 ? 2.665 2.518 -13.888 1.00 91.75 95 THR A N 1
ATOM 733 C CA . THR A 1 95 ? 1.800 1.580 -13.168 1.00 91.75 95 THR A CA 1
ATOM 734 C C . THR A 1 95 ? 1.405 0.367 -14.003 1.00 91.75 95 THR A C 1
ATOM 736 O O . THR A 1 95 ? 1.391 -0.736 -13.465 1.00 91.75 95 THR A O 1
ATOM 739 N N . TYR A 1 96 ? 1.090 0.524 -15.290 1.00 93.88 96 TYR A N 1
ATOM 740 C CA . TYR A 1 96 ? 0.611 -0.580 -16.126 1.00 93.88 96 TYR A CA 1
ATOM 741 C C . TYR A 1 96 ? 1.756 -1.261 -16.881 1.00 93.88 96 TYR A C 1
ATOM 743 O O . TYR A 1 96 ? 2.013 -2.449 -16.662 1.00 93.88 96 TYR A O 1
ATOM 751 N N . GLN A 1 97 ? 2.468 -0.497 -17.712 1.00 97.12 97 GLN A N 1
ATOM 752 C CA . GLN A 1 97 ? 3.594 -0.973 -18.512 1.00 97.12 97 GLN A CA 1
ATOM 753 C C . GLN A 1 97 ? 4.798 -1.314 -17.629 1.00 97.12 97 GLN A C 1
ATOM 755 O O . GLN A 1 97 ? 5.364 -2.400 -17.751 1.00 97.12 97 GLN A O 1
ATOM 760 N N . GLY A 1 98 ? 5.142 -0.445 -16.672 1.00 97.25 98 GLY A N 1
ATOM 761 C CA . GLY A 1 98 ? 6.258 -0.695 -15.754 1.00 97.25 98 GLY A CA 1
ATOM 762 C C . GLY A 1 98 ? 6.052 -1.962 -14.917 1.00 97.25 98 GLY A C 1
ATOM 763 O O . GLY A 1 98 ? 6.914 -2.837 -14.906 1.00 97.25 98 GLY A O 1
ATOM 764 N N . SER A 1 99 ? 4.873 -2.140 -14.306 1.00 96.69 99 SER A N 1
ATOM 765 C CA . SER A 1 99 ? 4.563 -3.364 -13.545 1.00 96.69 99 SER A CA 1
ATOM 766 C C . SER A 1 99 ? 4.514 -4.626 -14.420 1.00 96.69 99 SER A C 1
ATOM 768 O O . SER A 1 99 ? 4.881 -5.706 -13.953 1.00 96.69 99 SER A O 1
ATOM 770 N N . LYS A 1 100 ? 4.072 -4.507 -15.686 1.00 96.88 100 LYS A N 1
ATOM 771 C CA . LYS A 1 100 ? 4.053 -5.608 -16.666 1.00 96.88 100 LYS A CA 1
ATOM 772 C C . LYS A 1 100 ? 5.471 -6.104 -16.935 1.00 96.88 100 LYS A C 1
ATOM 774 O O . LYS A 1 100 ? 5.731 -7.297 -16.799 1.00 96.88 100 LYS A O 1
ATOM 779 N N . ILE A 1 101 ? 6.382 -5.183 -17.242 1.00 97.94 101 ILE A N 1
ATOM 780 C CA . ILE A 1 101 ? 7.798 -5.471 -17.511 1.00 97.94 101 ILE A CA 1
ATOM 781 C C . ILE A 1 101 ? 8.510 -5.963 -16.243 1.00 97.94 101 ILE A C 1
ATOM 783 O O . ILE A 1 101 ? 9.309 -6.900 -16.291 1.00 97.94 101 ILE A O 1
ATOM 787 N N . ALA A 1 102 ? 8.178 -5.389 -15.085 1.00 97.88 102 ALA A N 1
ATOM 788 C CA . ALA A 1 102 ? 8.687 -5.831 -13.792 1.00 97.88 102 ALA A CA 1
ATOM 789 C C . ALA A 1 102 ? 8.178 -7.220 -13.375 1.00 97.88 102 ALA A C 1
ATOM 791 O O . ALA A 1 102 ? 8.692 -7.780 -12.408 1.00 97.88 102 ALA A O 1
ATOM 792 N N . GLY A 1 103 ? 7.203 -7.797 -14.087 1.00 96.25 103 GLY A N 1
ATOM 793 C CA . GLY A 1 103 ? 6.680 -9.130 -13.800 1.00 96.25 103 GLY A CA 1
ATOM 794 C C . GLY A 1 103 ? 5.956 -9.222 -12.461 1.00 96.25 103 GLY A C 1
ATOM 795 O O . GLY A 1 103 ? 6.021 -10.260 -11.811 1.00 96.25 103 GLY A O 1
ATOM 796 N N . ILE A 1 104 ? 5.309 -8.139 -12.031 1.00 95.19 104 ILE A N 1
ATOM 797 C CA . ILE A 1 104 ? 4.507 -8.087 -10.801 1.00 95.19 104 ILE A CA 1
ATOM 798 C C . ILE A 1 104 ? 3.030 -7.846 -11.152 1.00 95.19 104 ILE A C 1
ATOM 800 O O . ILE A 1 104 ? 2.728 -7.512 -12.300 1.00 95.19 104 ILE A O 1
ATOM 804 N N . PRO A 1 105 ? 2.069 -8.018 -10.230 1.00 91.81 105 PRO A N 1
ATOM 805 C CA . PRO A 1 105 ? 0.666 -7.708 -10.499 1.00 91.81 105 PRO A CA 1
ATOM 806 C C . PRO A 1 105 ? 0.437 -6.207 -10.736 1.00 91.81 105 PRO A C 1
ATOM 808 O O . PRO A 1 105 ? 1.256 -5.369 -10.358 1.00 91.81 105 PRO A O 1
ATOM 811 N N . VAL A 1 106 ? -0.691 -5.861 -11.361 1.00 90.00 106 VAL A N 1
ATOM 812 C CA . VAL A 1 106 ? -1.133 -4.459 -11.443 1.00 90.00 106 VAL A CA 1
ATOM 813 C C . VAL A 1 106 ? -1.574 -4.023 -10.043 1.00 90.00 106 VAL A C 1
ATOM 815 O O . VAL A 1 106 ? -2.328 -4.766 -9.414 1.00 90.00 106 VAL A O 1
ATOM 818 N N . PRO A 1 107 ? -1.131 -2.862 -9.531 1.00 88.00 107 PRO A N 1
ATOM 819 C CA . PRO A 1 107 ? -1.641 -2.359 -8.264 1.00 88.00 107 PRO A CA 1
ATOM 820 C C . PRO A 1 107 ? -3.105 -1.941 -8.396 1.00 88.00 107 PRO A C 1
ATOM 822 O O . PRO A 1 107 ? -3.488 -1.299 -9.371 1.00 88.00 107 PRO A O 1
ATOM 825 N N . MET A 1 108 ? -3.903 -2.312 -7.399 1.00 85.62 108 MET A N 1
ATOM 826 C CA . MET A 1 108 ? -5.330 -1.992 -7.286 1.00 85.62 108 MET A CA 1
ATOM 827 C C . MET A 1 108 ? -5.568 -1.160 -6.026 1.00 85.62 108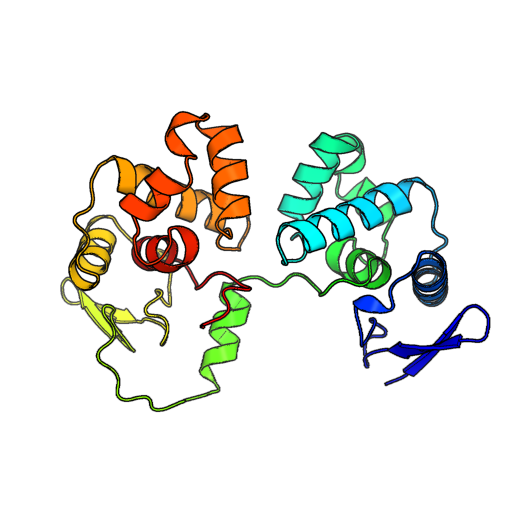 MET A C 1
ATOM 829 O O . MET A 1 108 ? -4.712 -1.152 -5.138 1.00 85.62 108 MET A O 1
ATOM 833 N N . LEU A 1 109 ? -6.701 -0.463 -5.935 1.00 84.19 109 LEU A N 1
ATOM 834 C CA . LEU A 1 109 ? -7.119 0.204 -4.699 1.00 84.19 109 LEU A CA 1
ATOM 835 C C . LEU A 1 109 ? -7.986 -0.731 -3.847 1.00 84.19 109 LEU A C 1
ATOM 837 O O . LEU A 1 109 ? -8.722 -1.569 -4.370 1.00 84.19 109 LEU A O 1
ATOM 841 N N . ASP A 1 110 ? -7.943 -0.578 -2.523 1.00 82.19 110 ASP A N 1
ATOM 842 C CA . ASP A 1 110 ? -8.663 -1.498 -1.624 1.00 82.19 110 ASP A CA 1
ATOM 843 C C . ASP A 1 110 ? -10.184 -1.366 -1.767 1.00 82.19 110 ASP A C 1
ATOM 845 O O . ASP A 1 110 ? -10.917 -2.354 -1.697 1.00 82.19 110 ASP A O 1
ATOM 849 N N . SER A 1 111 ? -10.659 -0.149 -2.040 1.00 77.62 111 SER A N 1
ATOM 850 C CA . SER A 1 111 ? -12.072 0.127 -2.300 1.00 77.62 111 SER A CA 1
ATOM 851 C C . SER A 1 111 ? -12.597 -0.603 -3.541 1.00 77.62 111 SER A C 1
ATOM 853 O O . SER A 1 111 ? -13.733 -1.077 -3.534 1.00 77.62 111 SER A O 1
ATOM 855 N N . GLU A 1 112 ? -11.780 -0.740 -4.588 1.00 80.81 112 GLU A N 1
ATOM 856 C CA . GLU A 1 112 ? -12.129 -1.463 -5.817 1.00 80.81 112 GLU A CA 1
ATOM 857 C C . GLU A 1 112 ? -12.232 -2.973 -5.548 1.00 80.81 112 GLU A C 1
ATOM 859 O O . GLU A 1 112 ? -13.161 -3.643 -6.013 1.00 80.81 112 GLU A O 1
ATOM 864 N N . LEU A 1 113 ? -11.316 -3.508 -4.735 1.00 77.69 113 LEU A N 1
ATOM 865 C CA . LEU A 1 113 ? -11.293 -4.923 -4.368 1.00 77.69 113 LEU A CA 1
ATOM 866 C C . LEU A 1 113 ? -12.500 -5.322 -3.513 1.00 77.69 113 LEU A C 1
ATOM 868 O O . LEU A 1 113 ? -13.154 -6.322 -3.823 1.00 77.69 113 LEU A O 1
ATOM 872 N N . GLU A 1 114 ? -12.850 -4.549 -2.483 1.00 75.19 114 GLU A N 1
ATOM 873 C CA . GLU A 1 114 ? -14.013 -4.866 -1.639 1.00 75.19 114 GLU A CA 1
ATOM 874 C C . GLU A 1 114 ? -15.352 -4.716 -2.376 1.00 75.19 114 GLU A C 1
ATOM 876 O O . GLU A 1 114 ? -16.292 -5.472 -2.122 1.00 75.19 114 GLU A O 1
ATOM 881 N N . GLN A 1 115 ? -15.457 -3.808 -3.350 1.00 73.38 115 GLN A N 1
ATOM 882 C CA . GLN A 1 115 ? -16.645 -3.747 -4.206 1.00 73.38 115 GLN A CA 1
ATOM 883 C C . GLN A 1 115 ? -16.800 -5.015 -5.054 1.00 73.38 115 GLN A C 1
ATOM 885 O O . GLN A 1 115 ? -17.916 -5.520 -5.197 1.00 73.38 115 GLN A O 1
ATOM 890 N N . SER A 1 116 ? -15.696 -5.559 -5.575 1.00 65.94 116 SER A N 1
ATOM 891 C CA . SER A 1 116 ? -15.715 -6.773 -6.400 1.00 65.94 116 SER A CA 1
ATOM 892 C C . SER A 1 116 ? -16.089 -8.039 -5.611 1.00 65.94 116 SER A C 1
ATOM 894 O O . SER A 1 116 ? -16.745 -8.936 -6.148 1.00 65.94 116 SER A O 1
ATOM 896 N N . SER A 1 117 ? -15.743 -8.109 -4.319 1.00 62.69 117 SER A N 1
ATOM 897 C CA . SER A 1 117 ? -16.018 -9.275 -3.468 1.00 62.69 117 SER A CA 1
ATOM 898 C C . SER A 1 117 ? -17.491 -9.403 -3.056 1.00 62.69 117 SER A C 1
ATOM 900 O O . SER A 1 117 ? -17.944 -10.515 -2.781 1.00 62.69 117 SER A O 1
ATOM 902 N N . ARG A 1 118 ? -18.282 -8.318 -3.123 1.00 59.78 118 ARG A N 1
ATOM 903 C CA . ARG A 1 118 ? -19.740 -8.318 -2.857 1.00 59.78 118 ARG A CA 1
ATOM 904 C C . ARG A 1 118 ? -20.533 -9.337 -3.675 1.00 59.78 118 ARG A C 1
ATOM 906 O O . ARG A 1 118 ? -21.613 -9.745 -3.257 1.00 59.78 118 ARG A O 1
ATOM 913 N N . VAL A 1 119 ? -20.025 -9.727 -4.844 1.00 54.56 119 VAL A N 1
ATOM 914 C CA . VAL A 1 119 ? -20.725 -10.624 -5.776 1.00 54.56 119 VAL A CA 1
ATOM 915 C C . VAL A 1 119 ? -20.666 -12.091 -5.318 1.00 54.56 119 VAL A C 1
ATOM 917 O O . VAL A 1 119 ? -21.496 -12.898 -5.731 1.00 54.56 119 VAL A O 1
ATOM 920 N N . ARG A 1 120 ? -19.739 -12.459 -4.422 1.00 51.06 120 ARG A N 1
ATOM 921 C CA . ARG A 1 120 ? -19.599 -13.831 -3.909 1.00 51.06 120 ARG A CA 1
ATOM 922 C C . ARG A 1 120 ? -20.159 -13.923 -2.489 1.00 51.06 120 ARG A C 1
ATOM 924 O O . ARG A 1 120 ? -19.452 -13.681 -1.518 1.00 51.06 120 ARG A O 1
ATOM 931 N N . LYS A 1 121 ? -21.442 -14.273 -2.363 1.00 48.69 121 LYS A N 1
ATOM 932 C CA . LYS A 1 121 ? -22.039 -14.656 -1.074 1.00 48.69 121 LYS A CA 1
ATOM 933 C C . LYS A 1 121 ? -21.490 -16.016 -0.645 1.00 48.69 121 LYS A C 1
ATOM 935 O O . LYS A 1 121 ? -21.732 -17.009 -1.323 1.00 48.69 121 LYS A O 1
ATOM 940 N N . THR A 1 122 ? -20.829 -16.067 0.502 1.00 44.47 122 THR A N 1
ATOM 941 C CA . THR A 1 122 ? -20.632 -17.308 1.255 1.00 44.47 122 THR A CA 1
ATOM 942 C C . THR A 1 122 ? -21.346 -17.169 2.589 1.00 44.47 122 THR A C 1
ATOM 944 O O . THR A 1 122 ? -21.050 -16.275 3.383 1.00 44.47 122 THR A O 1
ATOM 947 N N . GLU A 1 123 ? -22.323 -18.042 2.816 1.00 43.41 123 GLU A N 1
ATOM 948 C CA . GLU A 1 123 ? -22.940 -18.231 4.122 1.00 43.41 123 GLU A CA 1
ATOM 949 C C . GLU A 1 123 ? -21.904 -18.886 5.040 1.00 43.41 123 GLU A C 1
ATOM 951 O O . GLU A 1 123 ? -21.305 -19.909 4.708 1.00 43.41 123 GLU A O 1
ATOM 956 N N . THR A 1 124 ? -21.620 -18.266 6.182 1.00 46.06 124 THR A N 1
ATOM 957 C CA . THR A 1 124 ? -20.747 -18.866 7.192 1.00 46.06 124 THR A CA 1
ATOM 958 C C . THR A 1 124 ? -21.248 -18.473 8.568 1.00 46.06 124 THR A C 1
ATOM 960 O O . THR A 1 124 ? -21.127 -17.324 8.995 1.00 46.06 124 THR A O 1
ATOM 963 N N . THR A 1 125 ? -21.823 -19.455 9.251 1.00 43.88 125 THR A N 1
ATOM 964 C CA . THR A 1 125 ? -22.244 -19.427 10.649 1.00 43.88 125 THR A CA 1
ATOM 965 C C . THR A 1 125 ? -21.012 -19.459 11.553 1.00 43.88 125 THR A C 1
ATOM 967 O O . THR A 1 125 ? -20.510 -20.525 11.899 1.00 43.88 125 THR A O 1
ATOM 970 N N . SER A 1 126 ? -20.489 -18.288 11.908 1.00 52.03 126 SER A N 1
ATOM 971 C CA . SER A 1 126 ? -19.462 -18.124 12.942 1.00 52.03 126 SER A CA 1
ATOM 972 C C . SER A 1 126 ? -19.684 -16.804 13.680 1.00 52.03 126 SER A C 1
ATOM 974 O O . SER A 1 126 ? -19.947 -15.775 13.053 1.00 52.03 126 SER A O 1
ATOM 976 N N . SER A 1 127 ? -19.590 -16.851 15.012 1.00 67.56 127 SER A N 1
ATOM 977 C CA . SER A 1 127 ? -19.619 -15.692 15.908 1.00 67.56 127 SER A CA 1
ATOM 978 C C . SER A 1 127 ? -18.327 -14.888 15.740 1.00 67.56 127 SER A C 1
ATOM 980 O O . SER A 1 127 ? -17.350 -15.099 16.458 1.00 67.56 1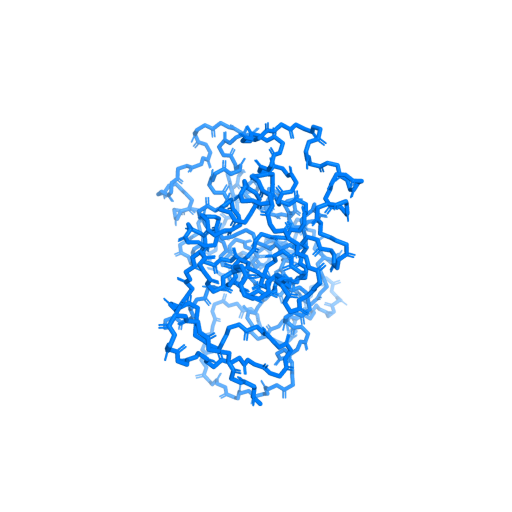27 SER A O 1
ATOM 982 N N . THR A 1 128 ? -18.299 -13.978 14.771 1.00 79.38 128 THR A N 1
ATOM 983 C CA . THR A 1 128 ? -17.175 -13.058 14.578 1.00 79.38 128 THR A CA 1
ATOM 984 C C . THR A 1 128 ? -17.201 -11.942 15.629 1.00 79.38 128 THR A C 1
ATOM 986 O O . THR A 1 128 ? -18.282 -11.444 15.945 1.00 79.38 128 THR A O 1
ATOM 989 N N . PRO A 1 129 ? -16.042 -11.469 16.127 1.00 89.62 129 PRO A N 1
ATOM 990 C CA . PRO A 1 129 ? -15.979 -10.378 17.104 1.00 89.62 129 PRO A CA 1
ATOM 991 C C . PRO A 1 129 ? -16.244 -8.992 16.484 1.00 89.62 129 PRO A C 1
ATOM 993 O O . PRO A 1 129 ? -15.922 -7.983 17.077 1.00 89.62 129 PRO A O 1
ATOM 996 N N . TYR A 1 130 ? -16.812 -8.909 15.282 1.00 91.38 130 TYR A N 1
ATOM 997 C CA . TYR A 1 130 ? -17.074 -7.664 14.555 1.00 91.38 130 TYR A CA 1
ATOM 998 C C . TYR A 1 130 ? -18.453 -7.717 13.887 1.00 91.38 130 TYR A C 1
ATOM 1000 O O . TYR A 1 130 ? -19.022 -8.798 13.701 1.00 91.38 130 TYR A O 1
ATOM 1008 N N . TYR A 1 131 ? -19.001 -6.548 13.544 1.00 92.44 131 TYR A N 1
ATOM 1009 C CA . TYR A 1 131 ? -20.294 -6.430 12.864 1.00 92.44 131 TYR A CA 1
ATOM 1010 C C . TYR A 1 131 ? -20.263 -7.042 11.458 1.00 92.44 131 TYR A C 1
ATOM 1012 O O . TYR A 1 131 ? -19.232 -7.038 10.791 1.00 92.44 131 TYR A O 1
ATOM 1020 N N . ARG A 1 132 ? -21.412 -7.537 10.989 1.00 89.94 132 ARG A N 1
ATOM 1021 C CA . ARG A 1 132 ? -21.604 -8.051 9.626 1.00 89.94 132 ARG A CA 1
ATOM 1022 C C . ARG A 1 132 ? -22.843 -7.413 9.018 1.00 89.94 132 ARG A C 1
ATOM 1024 O O . ARG A 1 132 ? -23.777 -7.102 9.749 1.00 89.94 132 ARG A O 1
ATOM 1031 N N . ASP A 1 133 ? -22.821 -7.234 7.701 1.00 89.56 133 ASP A N 1
ATOM 1032 C CA . ASP A 1 133 ? -23.869 -6.617 6.877 1.00 89.56 133 ASP A CA 1
ATOM 1033 C C . ASP A 1 133 ? -24.198 -5.160 7.254 1.00 89.56 133 ASP A C 1
ATOM 1035 O O . ASP A 1 133 ? -23.888 -4.230 6.502 1.00 89.56 133 ASP A O 1
ATOM 1039 N N . SER A 1 134 ? -24.802 -4.934 8.421 1.00 93.94 134 SER A N 1
ATOM 1040 C CA . SER A 1 134 ? -25.098 -3.605 8.951 1.00 93.94 134 SER A CA 1
ATOM 1041 C C . SER A 1 134 ? -25.400 -3.606 10.453 1.00 93.94 134 SER A C 1
ATOM 1043 O O . SER A 1 134 ? -25.848 -4.612 10.997 1.00 93.94 134 SER A O 1
ATOM 1045 N N . PHE A 1 135 ? -25.230 -2.461 11.117 1.00 95.62 135 PHE A N 1
ATOM 1046 C CA . PHE A 1 135 ? -25.610 -2.245 12.522 1.00 95.62 135 PHE A CA 1
ATOM 1047 C C . PHE A 1 135 ? -26.173 -0.835 12.750 1.00 95.62 135 PHE A C 1
ATOM 1049 O O . PHE A 1 135 ? -25.972 0.053 11.918 1.00 95.62 135 PHE A O 1
ATOM 1056 N N . GLU A 1 136 ? -26.935 -0.643 13.828 1.00 96.94 136 GLU A N 1
ATOM 1057 C CA . GLU A 1 136 ? -27.479 0.668 14.194 1.00 96.94 136 GLU A CA 1
ATOM 1058 C C . GLU A 1 136 ? -26.461 1.464 15.024 1.00 96.94 136 GLU A C 1
ATOM 1060 O O . GLU A 1 136 ? -25.872 0.950 15.978 1.00 96.94 136 GLU A O 1
ATOM 1065 N N . PHE A 1 137 ? -26.273 2.732 14.666 1.00 96.44 137 PHE A N 1
ATOM 1066 C CA . PHE A 1 137 ? -25.466 3.696 15.403 1.00 96.44 137 PHE A CA 1
ATOM 1067 C C . PHE A 1 137 ? -26.158 5.057 15.384 1.00 96.44 137 PHE A C 1
ATOM 1069 O O . PHE A 1 137 ? -26.374 5.635 14.318 1.00 96.44 137 PHE A O 1
ATOM 1076 N N . LYS A 1 138 ? -26.530 5.569 16.564 1.00 95.56 138 LYS A N 1
ATOM 1077 C CA . LYS A 1 138 ? -27.186 6.880 16.736 1.00 95.56 138 LYS A CA 1
ATOM 1078 C C . LYS A 1 138 ? -28.385 7.101 15.794 1.00 95.56 138 LYS A C 1
ATOM 1080 O O . LYS A 1 138 ? -28.510 8.150 15.166 1.00 95.56 138 LYS A O 1
ATOM 1085 N N . GLY A 1 139 ? -29.249 6.090 15.662 1.00 94.12 139 GLY A N 1
ATOM 1086 C CA . GLY A 1 139 ? -30.432 6.136 14.794 1.00 94.12 139 GLY A CA 1
ATOM 1087 C C . GLY A 1 139 ? -30.136 6.056 13.291 1.00 94.12 139 GLY A C 1
ATOM 1088 O O . GLY A 1 139 ? -31.034 6.268 12.477 1.00 94.12 139 GLY A O 1
ATOM 1089 N N . ARG A 1 140 ? -28.891 5.761 12.895 1.00 94.56 140 ARG A N 1
ATOM 1090 C CA . ARG A 1 140 ? -28.484 5.517 11.506 1.00 94.56 140 ARG A CA 1
ATOM 1091 C C . ARG A 1 140 ? -28.102 4.056 11.309 1.00 94.56 140 ARG A C 1
ATOM 1093 O O . ARG A 1 140 ? -27.483 3.441 12.171 1.00 94.56 140 ARG A O 1
ATOM 1100 N N . GLN A 1 141 ? -28.415 3.521 10.133 1.00 97.00 141 GLN A N 1
ATOM 1101 C CA . GLN A 1 141 ? -27.955 2.199 9.722 1.00 97.00 141 GLN A CA 1
ATOM 1102 C C . GLN A 1 141 ? -26.577 2.312 9.059 1.00 97.00 141 GLN A C 1
ATOM 1104 O O . GLN A 1 141 ? -26.468 2.833 7.950 1.00 97.00 141 GLN A O 1
ATOM 1109 N N . ILE A 1 142 ? -25.543 1.783 9.709 1.00 97.50 142 ILE A N 1
ATOM 1110 C CA . ILE A 1 142 ? -24.179 1.710 9.176 1.00 97.50 142 ILE A CA 1
ATOM 1111 C C . ILE A 1 142 ? -23.996 0.387 8.439 1.00 97.50 142 ILE A C 1
ATOM 1113 O O . ILE A 1 142 ? -24.356 -0.665 8.966 1.00 97.50 142 ILE A O 1
ATOM 1117 N N . LYS A 1 143 ? -23.440 0.426 7.222 1.00 95.50 143 LYS A N 1
ATOM 1118 C CA . LYS A 1 143 ? -23.169 -0.770 6.406 1.00 95.50 143 LYS A CA 1
ATOM 1119 C C . LYS A 1 143 ? -21.708 -1.189 6.508 1.00 95.50 143 LYS A C 1
ATOM 1121 O O . LYS A 1 143 ? -20.809 -0.358 6.381 1.00 95.50 143 LYS A O 1
ATOM 1126 N N . VAL A 1 144 ? -21.481 -2.491 6.637 1.00 93.94 144 VAL A N 1
ATOM 1127 C CA . VAL A 1 144 ? -20.146 -3.098 6.673 1.00 93.94 144 VAL A CA 1
ATOM 1128 C C . VAL A 1 144 ? -20.035 -4.236 5.670 1.00 93.94 144 VAL A C 1
ATOM 1130 O O . VAL A 1 144 ? -21.021 -4.874 5.302 1.00 93.94 144 VAL A O 1
ATOM 1133 N N . TYR A 1 145 ? -18.819 -4.497 5.212 1.00 89.38 145 TYR A N 1
ATOM 1134 C CA . TYR A 1 145 ? -18.506 -5.696 4.447 1.00 89.38 145 TYR A CA 1
ATOM 1135 C C . TYR A 1 145 ? -18.530 -6.945 5.344 1.00 89.38 145 TYR A C 1
ATOM 1137 O O . TYR A 1 145 ? -18.508 -6.828 6.571 1.00 89.38 145 TYR A O 1
ATOM 1145 N N . PRO A 1 146 ? -18.519 -8.167 4.773 1.00 86.62 146 PRO A N 1
ATOM 1146 C CA . PRO A 1 146 ? -18.406 -9.402 5.556 1.00 86.62 146 PRO A CA 1
ATOM 1147 C C . PRO A 1 146 ? -17.152 -9.471 6.439 1.00 86.62 146 PRO A C 1
ATOM 1149 O O . PRO A 1 146 ? -17.136 -10.214 7.414 1.00 86.62 146 PRO A O 1
ATOM 1152 N N . SER A 1 147 ? -16.118 -8.699 6.099 1.00 86.88 147 SER A N 1
ATOM 1153 C CA . SER A 1 147 ? -14.898 -8.488 6.883 1.00 86.88 147 SER A CA 1
ATOM 1154 C C . SER A 1 147 ? -15.108 -7.611 8.126 1.00 86.88 147 SER A C 1
ATOM 1156 O O . SER A 1 147 ? -14.229 -7.574 8.982 1.00 86.88 147 SER A O 1
ATOM 1158 N N . GLY A 1 148 ? -16.248 -6.925 8.248 1.00 91.62 148 GLY A N 1
ATOM 1159 C CA . GLY A 1 148 ? -16.572 -5.959 9.302 1.00 91.62 148 GLY A CA 1
ATOM 1160 C C . GLY A 1 148 ? -16.066 -4.539 9.042 1.00 91.62 148 GLY A C 1
ATOM 1161 O O . GLY A 1 148 ? -16.313 -3.649 9.848 1.00 91.62 148 GLY A O 1
ATOM 1162 N N . ASN A 1 149 ? -15.374 -4.315 7.924 1.00 94.25 149 ASN A N 1
ATOM 1163 C CA . ASN A 1 149 ? -14.892 -3.006 7.488 1.00 94.25 149 ASN A CA 1
ATOM 1164 C C . ASN A 1 149 ? -16.056 -2.140 6.971 1.00 94.25 149 ASN A C 1
ATOM 1166 O O . ASN A 1 149 ? -17.000 -2.664 6.374 1.00 94.25 149 ASN A O 1
ATOM 1170 N N . LEU A 1 150 ? -16.004 -0.820 7.189 1.00 95.12 150 LEU A N 1
ATOM 1171 C CA . LEU A 1 150 ? -17.062 0.092 6.739 1.00 95.12 150 LEU A CA 1
ATOM 1172 C C . LEU A 1 150 ? -17.170 0.107 5.213 1.00 95.12 150 LEU A C 1
ATOM 1174 O O . LEU A 1 150 ? -16.175 0.207 4.499 1.00 95.12 150 LEU A O 1
ATOM 1178 N N . VAL A 1 151 ? -18.406 0.095 4.716 1.00 92.44 151 VAL A N 1
ATOM 1179 C CA . VAL A 1 151 ? -18.680 0.295 3.288 1.00 92.44 151 VAL A CA 1
ATOM 1180 C C . VAL A 1 151 ? -18.334 1.711 2.840 1.00 92.44 151 VAL A C 1
ATOM 1182 O O . VAL A 1 151 ? -17.863 1.898 1.718 1.00 92.44 151 VAL A O 1
ATOM 1185 N N . ASN A 1 152 ? -18.599 2.697 3.696 1.00 93.50 152 ASN A N 1
ATOM 1186 C CA . ASN A 1 152 ? -18.325 4.099 3.433 1.00 93.50 152 ASN A CA 1
ATOM 1187 C C . ASN A 1 152 ? -17.354 4.652 4.494 1.00 93.50 152 ASN A C 1
ATOM 1189 O O . ASN A 1 152 ? -17.788 4.965 5.604 1.00 93.50 152 ASN A O 1
ATOM 1193 N N . PRO A 1 153 ? -16.057 4.804 4.165 1.00 94.69 153 PRO A N 1
ATOM 1194 C CA . PRO A 1 153 ? -15.054 5.330 5.096 1.00 94.69 153 PRO A CA 1
ATOM 1195 C C . PRO A 1 153 ? -15.309 6.762 5.598 1.00 94.69 153 PRO A C 1
ATOM 1197 O O . PRO A 1 153 ? -14.721 7.165 6.607 1.00 94.69 153 PRO A O 1
ATOM 1200 N N . GLU A 1 154 ? -16.172 7.520 4.911 1.00 94.88 154 GLU A N 1
ATOM 1201 C CA . GLU A 1 154 ? -16.577 8.886 5.280 1.00 94.88 154 GLU A CA 1
ATOM 1202 C C . GLU A 1 154 ? -17.612 8.919 6.417 1.00 94.88 154 GLU A C 1
ATOM 1204 O O . GLU A 1 154 ? -17.823 9.961 7.027 1.00 94.88 154 GLU A O 1
ATOM 1209 N N . GLU A 1 155 ? -18.272 7.796 6.736 1.00 95.38 155 GLU A N 1
ATOM 1210 C CA . GLU A 1 155 ? -19.193 7.732 7.888 1.00 95.38 155 GLU A CA 1
ATOM 1211 C C . GLU A 1 155 ? -18.459 7.649 9.231 1.00 95.38 155 GLU A C 1
ATOM 1213 O O . GLU A 1 155 ? -19.071 7.797 10.290 1.00 95.38 155 GLU A O 1
ATOM 1218 N N . TRP A 1 156 ? -17.149 7.411 9.187 1.00 97.88 156 TRP A N 1
ATOM 1219 C CA . TRP A 1 156 ? -16.316 7.258 10.365 1.00 97.88 156 TRP A CA 1
ATOM 1220 C C . TRP A 1 156 ? -16.154 8.567 11.141 1.00 97.88 156 TRP A C 1
ATOM 1222 O O . TRP A 1 156 ? -15.866 9.623 10.581 1.00 97.88 156 TRP A O 1
ATOM 1232 N N . ASN A 1 157 ? -16.273 8.454 12.458 1.00 97.81 157 ASN A N 1
ATOM 1233 C CA . ASN A 1 157 ? -15.938 9.465 13.453 1.00 97.81 157 ASN A CA 1
ATOM 1234 C C . ASN A 1 157 ? -15.429 8.751 14.717 1.00 97.81 157 ASN A C 1
ATOM 1236 O O . ASN A 1 157 ? -15.459 7.520 14.780 1.00 97.81 157 ASN A O 1
ATOM 1240 N N . GLU A 1 158 ? -14.961 9.514 15.704 1.00 98.12 158 GLU A N 1
ATOM 1241 C CA . GLU A 1 158 ? -14.361 8.961 16.925 1.00 98.12 158 GLU A CA 1
ATOM 1242 C C . GLU A 1 158 ? -15.331 8.037 17.681 1.00 98.12 158 GLU A C 1
ATOM 1244 O O . GLU A 1 158 ? -14.997 6.895 17.979 1.00 98.12 158 GLU A O 1
ATOM 1249 N N . GLU A 1 159 ? -16.579 8.456 17.874 1.00 98.19 159 GLU A N 1
ATOM 1250 C CA . GLU A 1 159 ? -17.587 7.655 18.582 1.00 98.19 159 GLU A CA 1
ATOM 1251 C C . GLU A 1 159 ? -17.928 6.350 17.838 1.00 98.19 159 GLU A C 1
ATOM 1253 O O . GLU A 1 159 ? -18.162 5.310 18.454 1.00 98.19 159 GLU A O 1
ATOM 1258 N N . LEU A 1 160 ? -17.936 6.372 16.498 1.00 98.12 160 LEU A N 1
ATOM 1259 C CA . LEU A 1 160 ? -18.105 5.152 15.709 1.00 98.12 160 LEU A CA 1
ATOM 1260 C C . LEU A 1 160 ? -16.892 4.228 15.861 1.00 98.12 160 LEU A C 1
ATOM 1262 O O . LEU A 1 160 ? -17.061 3.014 15.946 1.00 98.12 160 LEU A O 1
ATOM 1266 N N . ALA A 1 161 ? -15.677 4.779 15.913 1.00 98.50 161 ALA A N 1
ATOM 1267 C CA . ALA A 1 161 ? -14.466 3.996 16.147 1.00 98.50 161 ALA A CA 1
ATOM 1268 C C . ALA A 1 161 ? -14.507 3.296 17.512 1.00 98.50 161 ALA A C 1
ATOM 1270 O O . ALA A 1 161 ? -14.159 2.120 17.597 1.00 98.50 161 ALA A O 1
ATOM 1271 N N . GLU A 1 162 ? -14.980 3.983 18.554 1.00 98.50 162 GLU A N 1
ATOM 1272 C CA . GLU A 1 162 ? -15.174 3.406 19.887 1.00 98.50 162 GLU A CA 1
ATOM 1273 C C . GLU A 1 162 ? -16.172 2.244 19.860 1.00 98.50 162 GLU A C 1
ATOM 1275 O O . GLU A 1 162 ? -15.854 1.168 20.360 1.00 98.50 162 GLU A O 1
ATOM 1280 N N . GLN A 1 163 ? -17.326 2.394 19.196 1.00 98.06 163 GLN A N 1
ATOM 1281 C CA . GLN A 1 163 ? -18.305 1.304 19.072 1.00 98.06 163 GLN A CA 1
ATOM 1282 C C . GLN A 1 163 ? -17.752 0.103 18.282 1.00 98.06 163 GLN A C 1
ATOM 1284 O O . GLN A 1 163 ? -18.047 -1.055 18.601 1.00 98.06 163 GLN A O 1
ATOM 1289 N N . LEU A 1 164 ? -16.969 0.356 17.227 1.00 98.12 164 LEU A N 1
ATOM 1290 C CA . LEU A 1 164 ? -16.296 -0.697 16.460 1.00 98.12 164 LEU A CA 1
ATOM 1291 C C . LEU A 1 164 ? -15.244 -1.421 17.315 1.00 98.12 164 LEU A C 1
ATOM 1293 O O . LEU A 1 164 ? -15.164 -2.648 17.272 1.00 98.12 164 LEU A O 1
ATOM 1297 N N . ALA A 1 165 ? -14.469 -0.681 18.111 1.00 98.25 165 ALA A N 1
ATOM 1298 C CA . ALA A 1 165 ? -13.447 -1.228 18.997 1.00 98.25 165 ALA A CA 1
ATOM 1299 C C . ALA A 1 165 ? -14.050 -2.034 20.155 1.00 98.25 165 ALA A C 1
ATOM 1301 O O . ALA A 1 165 ? -13.611 -3.157 20.405 1.00 98.25 165 ALA A O 1
ATOM 1302 N N . GLU A 1 166 ? -15.097 -1.516 20.802 1.00 97.38 166 GLU A N 1
ATOM 1303 C CA . GLU A 1 166 ? -15.814 -2.197 21.883 1.00 97.38 166 GLU A CA 1
ATOM 1304 C C . GLU A 1 166 ? -16.369 -3.541 21.407 1.00 97.38 166 GLU A C 1
ATOM 1306 O O . GLU A 1 166 ? -16.236 -4.555 22.096 1.00 97.38 166 GLU A O 1
ATOM 1311 N N . LYS A 1 167 ? -16.914 -3.584 20.182 1.00 96.31 167 LYS A N 1
ATOM 1312 C CA . LYS A 1 167 ? -17.408 -4.826 19.579 1.00 96.31 167 LYS A CA 1
ATOM 1313 C C . LYS A 1 167 ? -16.314 -5.893 19.466 1.00 96.31 167 LYS A C 1
ATOM 1315 O O . LYS A 1 167 ? -16.608 -7.068 19.682 1.00 96.31 167 LYS A O 1
ATOM 1320 N N . GLU A 1 168 ? -15.082 -5.474 19.177 1.00 96.12 168 GLU A N 1
ATOM 1321 C CA . GLU A 1 168 ? -13.892 -6.328 19.103 1.00 96.12 168 GLU A CA 1
ATOM 1322 C C . GLU A 1 168 ? -13.181 -6.528 20.456 1.00 96.12 168 GLU A C 1
ATOM 1324 O O . GLU A 1 168 ? -12.136 -7.180 20.503 1.00 96.12 168 GLU A O 1
ATOM 1329 N N . GLY A 1 169 ? -13.737 -6.014 21.559 1.00 96.44 169 GLY A N 1
ATOM 1330 C CA . GLY A 1 169 ? -13.171 -6.143 22.904 1.00 96.44 169 GLY A CA 1
ATOM 1331 C C . GLY A 1 169 ? -11.952 -5.252 23.162 1.00 96.44 169 GLY A C 1
ATOM 1332 O O . GLY A 1 169 ? -11.120 -5.590 24.004 1.00 96.44 169 GLY A O 1
ATOM 1333 N N . ILE A 1 170 ? -11.821 -4.137 22.438 1.00 97.75 170 ILE A N 1
ATOM 1334 C CA . ILE A 1 170 ? -10.714 -3.181 22.563 1.00 97.75 170 ILE A CA 1
ATOM 1335 C C . ILE A 1 170 ? -11.208 -1.881 23.198 1.00 97.75 170 ILE A C 1
ATOM 1337 O O . ILE A 1 170 ? -12.107 -1.225 22.678 1.00 97.75 170 ILE A O 1
ATOM 1341 N N . GLY A 1 171 ? -10.557 -1.472 24.289 1.00 97.94 171 GLY A N 1
ATOM 1342 C CA . GLY A 1 171 ? -10.671 -0.119 24.832 1.00 97.94 171 GLY A CA 1
ATOM 1343 C C . GLY A 1 171 ? -9.646 0.807 24.179 1.00 97.94 171 GLY A C 1
ATOM 1344 O O . GLY A 1 171 ? -8.441 0.576 24.300 1.00 97.94 171 GLY A O 1
ATOM 1345 N N . LEU A 1 172 ? -10.109 1.851 23.487 1.00 98.19 172 LEU A N 1
ATOM 1346 C CA . LEU A 1 172 ? -9.225 2.784 22.790 1.00 98.19 172 LEU A CA 1
ATOM 1347 C C . LEU A 1 172 ? -8.510 3.710 23.779 1.00 98.19 172 LEU A C 1
ATOM 1349 O O . LEU A 1 172 ? -9.125 4.471 24.517 1.00 98.19 172 LEU A O 1
ATOM 1353 N N . THR A 1 173 ? -7.183 3.647 23.762 1.00 97.88 173 THR A N 1
ATOM 1354 C CA . THR A 1 173 ? -6.289 4.585 24.459 1.00 97.88 173 THR A CA 1
ATOM 1355 C C . THR A 1 173 ? -5.680 5.567 23.462 1.00 97.88 173 THR A C 1
ATOM 1357 O O . THR A 1 173 ? -5.732 5.331 22.254 1.00 97.88 173 THR A O 1
ATOM 1360 N N . ASP A 1 174 ? -5.005 6.612 23.942 1.00 96.19 174 ASP A N 1
ATOM 1361 C CA . ASP A 1 174 ? -4.286 7.578 23.093 1.00 96.19 174 ASP A CA 1
ATOM 1362 C C . ASP A 1 174 ? -3.343 6.89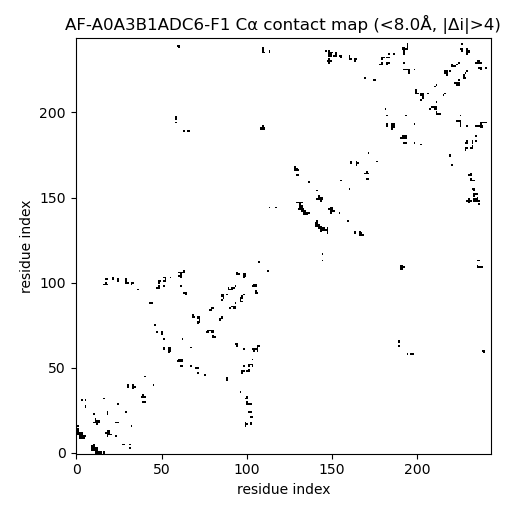9 22.086 1.00 96.19 174 ASP A C 1
ATOM 1364 O O . ASP A 1 174 ? -3.263 7.289 20.922 1.00 96.19 174 ASP A O 1
ATOM 1368 N N . ALA A 1 175 ? -2.678 5.815 22.499 1.00 95.00 175 ALA A N 1
ATOM 1369 C CA . ALA A 1 175 ? -1.802 5.044 21.621 1.00 95.00 175 ALA A CA 1
ATOM 1370 C C . ALA A 1 175 ? -2.567 4.360 20.472 1.00 95.00 175 ALA A C 1
ATOM 1372 O O . ALA A 1 175 ? -2.057 4.292 19.353 1.00 95.00 175 ALA A O 1
ATOM 1373 N N . HIS A 1 176 ? -3.796 3.889 20.712 1.00 97.56 176 HIS A N 1
ATOM 1374 C CA . HIS A 1 176 ? -4.643 3.356 19.644 1.00 97.56 176 HIS A CA 1
ATOM 1375 C C . HIS A 1 176 ? -5.035 4.468 18.674 1.00 97.56 176 HIS A C 1
ATOM 1377 O O . HIS A 1 176 ? -4.896 4.292 17.465 1.00 97.56 176 HIS A O 1
ATOM 1383 N N . TRP A 1 177 ? -5.450 5.627 19.191 1.00 97.75 177 TRP A N 1
ATOM 1384 C CA . TRP A 1 177 ? -5.842 6.776 18.374 1.00 97.75 177 TRP A CA 1
ATOM 1385 C C . TRP A 1 177 ? -4.730 7.244 17.440 1.00 97.75 177 TRP A C 1
ATOM 1387 O O . TRP A 1 177 ? -4.996 7.499 16.266 1.00 97.75 177 TRP A O 1
ATOM 1397 N N . VAL A 1 178 ? -3.475 7.262 17.901 1.00 95.25 178 VAL A N 1
ATOM 1398 C CA . VAL A 1 178 ? -2.320 7.561 17.040 1.00 95.25 178 VAL A CA 1
ATOM 1399 C C . VAL A 1 178 ? -2.267 6.615 15.836 1.00 95.25 178 VAL A C 1
ATOM 1401 O O . VAL A 1 178 ? -2.117 7.071 14.701 1.00 95.25 178 VAL A O 1
ATOM 1404 N N . VAL A 1 179 ? -2.438 5.307 16.051 1.00 96.12 179 VAL A N 1
ATOM 1405 C CA . VAL A 1 179 ? -2.416 4.309 14.970 1.00 96.12 179 VAL A CA 1
ATOM 1406 C C . VAL A 1 179 ? -3.642 4.439 14.062 1.00 96.12 179 VAL A C 1
ATOM 1408 O O . VAL A 1 179 ? -3.490 4.407 12.842 1.00 96.12 179 VAL A O 1
ATOM 1411 N N . LEU A 1 180 ? -4.845 4.620 14.616 1.00 97.75 180 LEU A N 1
ATOM 1412 C CA . LEU A 1 180 ? -6.085 4.751 13.839 1.00 97.75 180 LEU A CA 1
ATOM 1413 C C . LEU A 1 180 ? -6.055 5.991 12.938 1.00 97.75 180 LEU A C 1
ATOM 1415 O O . LEU A 1 180 ? -6.300 5.894 11.733 1.00 97.75 180 LEU A O 1
ATOM 1419 N N . CYS A 1 181 ? -5.680 7.145 13.490 1.00 96.94 181 CYS A N 1
ATOM 1420 C CA . CYS A 1 181 ? -5.527 8.384 12.734 1.00 96.94 181 CYS A CA 1
ATOM 1421 C C . CYS A 1 181 ? -4.436 8.253 11.668 1.00 96.94 181 CYS A C 1
ATOM 1423 O O . CYS A 1 181 ? -4.608 8.732 10.544 1.00 96.94 181 CYS A O 1
ATOM 1425 N N . TYR A 1 182 ? -3.341 7.553 11.979 1.00 96.44 182 TYR A N 1
ATOM 1426 C CA . TYR A 1 182 ? -2.294 7.277 11.006 1.00 96.44 182 TYR A CA 1
ATOM 1427 C C . TYR A 1 182 ? -2.785 6.391 9.853 1.00 96.44 182 TYR A C 1
ATOM 1429 O O . TYR A 1 182 ? -2.544 6.711 8.690 1.00 96.44 182 TYR A O 1
ATOM 1437 N N . LEU A 1 183 ? -3.507 5.307 10.151 1.00 96.88 183 LEU A N 1
ATOM 1438 C CA . LEU A 1 183 ? -4.104 4.431 9.142 1.00 96.88 183 LEU A CA 1
ATOM 1439 C C . LEU A 1 183 ? -5.039 5.216 8.218 1.00 96.88 183 LEU A C 1
ATOM 1441 O O . LEU A 1 183 ? -4.932 5.086 6.998 1.00 96.88 183 LEU A O 1
ATOM 1445 N N . ARG A 1 184 ? -5.902 6.075 8.780 1.00 97.56 184 ARG A N 1
ATOM 1446 C CA . ARG A 1 184 ? -6.801 6.930 7.989 1.00 97.56 184 ARG A CA 1
ATOM 1447 C C . ARG A 1 184 ? -6.017 7.898 7.115 1.00 97.56 184 ARG A C 1
ATOM 1449 O O . ARG A 1 184 ? -6.247 7.938 5.909 1.00 97.56 184 ARG A O 1
ATOM 1456 N N . LYS A 1 185 ? -5.043 8.617 7.683 1.00 96.56 185 LYS A N 1
ATOM 1457 C CA . LYS A 1 185 ? -4.144 9.508 6.929 1.00 96.56 185 LYS A CA 1
ATOM 1458 C C . LYS A 1 185 ? -3.492 8.768 5.760 1.00 96.56 185 LYS A C 1
ATOM 1460 O O . LYS A 1 185 ? -3.516 9.259 4.633 1.00 96.56 185 LYS A O 1
ATOM 1465 N N . PHE A 1 186 ? -2.937 7.584 6.015 1.00 95.69 186 PHE A N 1
ATOM 1466 C CA . PHE A 1 186 ? -2.283 6.770 4.996 1.00 95.69 186 PHE A CA 1
ATOM 1467 C C . PHE A 1 186 ? -3.270 6.365 3.895 1.00 95.69 186 PHE A C 1
ATOM 1469 O O . PHE A 1 186 ? -2.986 6.574 2.716 1.00 95.69 186 PHE A O 1
ATOM 1476 N N . TYR A 1 187 ? -4.444 5.845 4.257 1.00 95.19 187 TYR A N 1
ATOM 1477 C CA . TYR A 1 187 ? -5.458 5.430 3.291 1.00 95.19 187 TYR A CA 1
ATOM 1478 C C . TYR A 1 187 ? -5.945 6.593 2.423 1.00 95.19 187 TYR A C 1
ATOM 1480 O O . TYR A 1 187 ? -5.951 6.468 1.206 1.00 95.19 187 TYR A O 1
ATOM 1488 N N . PHE A 1 188 ? -6.276 7.754 2.988 1.00 94.75 188 PHE A N 1
ATOM 1489 C CA . PHE A 1 188 ? -6.726 8.891 2.174 1.00 94.75 188 PHE A CA 1
ATOM 1490 C C . PHE A 1 188 ? -5.606 9.495 1.316 1.00 94.75 188 PHE A C 1
ATOM 1492 O O . PHE A 1 188 ? -5.862 10.065 0.254 1.00 94.75 188 PHE A O 1
ATOM 1499 N N . GLN A 1 189 ? -4.346 9.330 1.721 1.00 93.62 189 GLN A N 1
ATOM 1500 C CA . GLN A 1 189 ? -3.205 9.753 0.917 1.00 93.62 189 GLN A CA 1
ATOM 1501 C C . GLN A 1 189 ? -2.931 8.799 -0.255 1.00 93.62 189 GLN A C 1
ATOM 1503 O O . GLN A 1 189 ? -2.672 9.257 -1.375 1.00 93.62 189 GLN A O 1
ATOM 1508 N N . TYR A 1 190 ? -2.965 7.490 -0.010 1.00 92.12 190 TYR A N 1
ATOM 1509 C CA . TYR A 1 190 ? -2.457 6.465 -0.925 1.00 92.12 190 TYR A CA 1
ATOM 1510 C C . TYR A 1 190 ? -3.562 5.624 -1.592 1.00 92.12 190 TYR A C 1
ATOM 1512 O O . TYR A 1 190 ? -3.359 5.126 -2.690 1.00 92.12 190 TYR A O 1
ATOM 1520 N N . GLY A 1 191 ? -4.747 5.518 -1.002 1.00 89.94 191 GLY A N 1
ATOM 1521 C CA . GLY A 1 191 ? -5.873 4.710 -1.494 1.00 89.94 191 GLY A CA 1
ATOM 1522 C C . GLY A 1 191 ? -5.768 3.216 -1.166 1.00 89.94 191 GLY A C 1
ATOM 1523 O O . GLY A 1 191 ? -6.555 2.418 -1.671 1.00 89.94 191 GLY A O 1
ATOM 1524 N N . ILE A 1 192 ? -4.799 2.840 -0.327 1.00 91.12 192 ILE A N 1
ATOM 1525 C CA . ILE A 1 192 ? -4.620 1.480 0.188 1.00 91.12 192 ILE A CA 1
ATOM 1526 C C . ILE A 1 192 ? -4.418 1.533 1.701 1.00 91.12 192 ILE A C 1
ATOM 1528 O O . ILE A 1 192 ? -3.798 2.462 2.225 1.00 91.12 192 ILE A O 1
ATOM 1532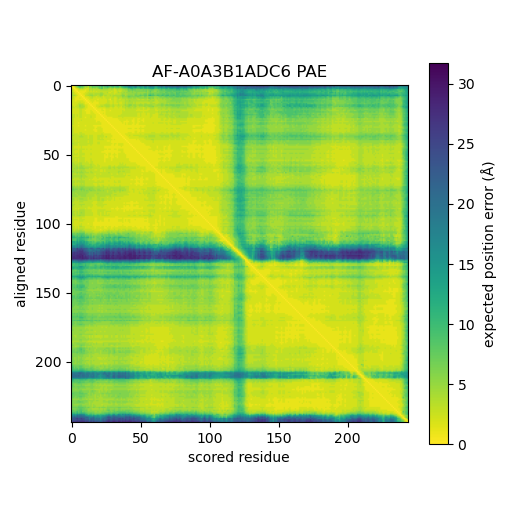 N N . THR A 1 193 ? -4.901 0.519 2.398 1.00 91.94 193 THR A N 1
ATOM 1533 C CA . THR A 1 193 ? -4.615 0.262 3.802 1.00 91.94 193 THR A CA 1
ATOM 1534 C C . THR A 1 193 ? -3.227 -0.383 3.901 1.00 91.94 193 THR A C 1
ATOM 1536 O O . THR A 1 193 ? -2.951 -1.385 3.235 1.00 91.94 193 THR A O 1
ATOM 1539 N N . PRO A 1 194 ? -2.302 0.159 4.714 1.00 91.81 194 PRO A N 1
ATOM 1540 C CA . PRO A 1 194 ? -0.935 -0.336 4.746 1.00 91.81 194 PRO A CA 1
ATOM 1541 C C . PRO A 1 194 ? -0.856 -1.698 5.441 1.00 91.81 194 PRO A C 1
ATOM 1543 O O . PRO A 1 194 ? -1.326 -1.876 6.567 1.00 91.81 194 PRO A O 1
ATOM 1546 N N . MET A 1 195 ? -0.157 -2.643 4.812 1.00 91.00 195 MET A N 1
ATOM 1547 C CA . MET A 1 195 ? 0.319 -3.865 5.469 1.00 91.00 195 MET A CA 1
ATOM 1548 C C . MET A 1 195 ? 1.202 -3.531 6.671 1.00 91.00 195 MET A C 1
ATOM 1550 O O . MET A 1 195 ? 1.881 -2.507 6.668 1.00 91.00 195 MET A O 1
ATOM 1554 N N . VAL A 1 196 ? 1.295 -4.432 7.654 1.00 91.88 196 VAL A N 1
ATOM 1555 C CA . VAL A 1 196 ? 2.052 -4.197 8.903 1.00 91.88 196 VAL A CA 1
ATOM 1556 C C . VAL A 1 196 ? 3.480 -3.693 8.647 1.00 91.88 196 VAL A C 1
ATOM 1558 O O . VAL A 1 196 ? 3.908 -2.725 9.265 1.00 91.88 196 VAL A O 1
ATOM 1561 N N . LYS A 1 197 ? 4.205 -4.281 7.684 1.00 91.12 197 LYS A N 1
ATOM 1562 C CA . LYS A 1 197 ? 5.565 -3.836 7.322 1.00 91.12 197 LYS A CA 1
ATOM 1563 C C . LYS A 1 197 ? 5.601 -2.410 6.750 1.00 91.12 197 LYS A C 1
ATOM 1565 O O . LYS A 1 197 ? 6.531 -1.664 7.052 1.00 91.12 197 LYS A O 1
ATOM 1570 N N . ILE A 1 198 ? 4.620 -2.038 5.922 1.00 92.00 198 ILE A N 1
ATOM 1571 C CA . ILE A 1 198 ? 4.502 -0.689 5.341 1.00 92.00 198 ILE A CA 1
ATOM 1572 C C . ILE A 1 198 ? 4.118 0.305 6.438 1.00 92.00 198 ILE A C 1
ATOM 1574 O O . ILE A 1 198 ? 4.760 1.345 6.562 1.00 92.00 198 ILE A O 1
ATOM 1578 N N . LEU A 1 199 ? 3.130 -0.052 7.265 1.00 92.75 199 LEU A N 1
ATOM 1579 C CA . LEU A 1 199 ? 2.670 0.730 8.408 1.00 92.75 199 LEU A CA 1
ATOM 1580 C C . LEU A 1 199 ? 3.843 1.063 9.331 1.00 92.75 199 LEU A C 1
ATOM 1582 O O . LEU A 1 199 ? 4.139 2.232 9.542 1.00 92.75 199 LEU A O 1
ATOM 1586 N N . MET A 1 200 ? 4.577 0.046 9.789 1.00 92.38 200 MET A N 1
ATOM 1587 C CA . MET A 1 200 ? 5.747 0.231 10.648 1.00 92.38 200 MET A CA 1
ATOM 1588 C C . MET A 1 200 ? 6.816 1.106 9.991 1.00 92.38 200 MET A C 1
ATOM 1590 O O . MET A 1 200 ? 7.329 2.016 10.636 1.00 92.38 200 MET A O 1
ATOM 1594 N N . LYS A 1 201 ? 7.157 0.855 8.716 1.00 91.62 201 LYS A N 1
ATOM 1595 C CA . LYS A 1 201 ? 8.159 1.661 8.002 1.00 91.62 201 LYS A CA 1
ATOM 1596 C C . LYS A 1 201 ? 7.751 3.130 7.971 1.00 91.62 201 LYS A C 1
ATOM 1598 O O . LYS A 1 201 ? 8.552 3.983 8.330 1.00 91.62 201 LYS A O 1
ATOM 1603 N N . HIS A 1 202 ? 6.530 3.433 7.541 1.00 92.69 202 HIS A N 1
ATOM 1604 C CA . HIS A 1 202 ? 6.128 4.820 7.362 1.00 92.69 202 HIS A CA 1
ATOM 1605 C C . HIS A 1 202 ? 5.819 5.528 8.689 1.00 92.69 202 HIS A C 1
ATOM 1607 O O . HIS A 1 202 ? 6.149 6.703 8.823 1.00 92.69 202 HIS A O 1
ATOM 1613 N N . MET A 1 203 ? 5.263 4.831 9.686 1.00 93.06 203 MET A N 1
ATOM 1614 C CA . MET A 1 203 ? 5.115 5.383 11.037 1.00 93.06 203 MET A CA 1
ATOM 1615 C C . MET A 1 203 ? 6.474 5.720 11.640 1.00 93.06 203 MET A C 1
ATOM 1617 O O . MET A 1 203 ? 6.629 6.788 12.212 1.00 93.06 203 MET A O 1
ATOM 1621 N N . ARG A 1 204 ? 7.483 4.861 11.457 1.00 91.38 204 ARG A N 1
ATOM 1622 C CA . ARG A 1 204 ? 8.848 5.143 11.911 1.00 91.38 204 ARG A CA 1
ATOM 1623 C C . ARG A 1 204 ? 9.430 6.392 11.262 1.00 91.38 204 ARG A C 1
ATOM 1625 O O . ARG A 1 204 ? 10.048 7.204 11.937 1.00 91.38 204 ARG A O 1
ATOM 1632 N N . GLU A 1 205 ? 9.237 6.525 9.953 1.00 90.50 205 GLU A N 1
ATOM 1633 C CA . GLU A 1 205 ? 9.729 7.665 9.180 1.00 90.50 205 GLU A CA 1
ATOM 1634 C C . GLU A 1 205 ? 9.032 8.985 9.554 1.00 90.50 205 GLU A C 1
ATOM 1636 O O . GLU A 1 205 ? 9.659 10.034 9.453 1.00 90.50 205 GLU A O 1
ATOM 1641 N N . GLU A 1 206 ? 7.758 8.953 9.964 1.00 89.94 206 GLU A N 1
ATOM 1642 C CA . GLU A 1 206 ? 6.960 10.165 10.224 1.00 89.94 206 GLU A CA 1
ATOM 1643 C C . GLU A 1 206 ? 6.793 10.508 11.714 1.00 89.94 206 GLU A C 1
ATOM 1645 O O . GLU A 1 206 ? 6.624 11.679 12.041 1.00 89.94 206 GLU A O 1
ATOM 1650 N N . LEU A 1 207 ? 6.831 9.516 12.607 1.00 88.06 207 LEU A N 1
ATOM 1651 C CA . LEU A 1 207 ? 6.549 9.654 14.044 1.00 88.06 207 LEU A CA 1
ATOM 1652 C C . LEU A 1 207 ? 7.721 9.208 14.938 1.00 88.06 207 LEU A C 1
ATOM 1654 O O . LEU A 1 207 ? 7.677 9.414 16.147 1.00 88.06 207 LEU A O 1
ATOM 1658 N N . GLY A 1 208 ? 8.769 8.602 14.370 1.00 83.62 208 GLY A N 1
ATOM 1659 C CA . GLY A 1 208 ? 9.921 8.087 15.111 1.00 83.62 208 GLY A CA 1
ATOM 1660 C C . GLY A 1 208 ? 9.781 6.632 15.582 1.00 83.62 208 GLY A C 1
ATOM 1661 O O . GLY A 1 208 ? 8.762 5.966 15.390 1.00 83.62 208 GLY A O 1
ATOM 1662 N N . ASN A 1 209 ? 10.856 6.103 16.175 1.00 74.81 209 ASN A N 1
ATOM 1663 C CA . ASN A 1 209 ? 10.992 4.671 16.473 1.00 74.81 209 ASN A CA 1
ATOM 1664 C C . ASN A 1 209 ? 10.010 4.162 17.538 1.00 74.81 209 ASN A C 1
ATOM 1666 O O . ASN A 1 209 ? 9.509 3.047 17.391 1.00 74.81 209 ASN A O 1
ATOM 1670 N N . GLU A 1 210 ? 9.712 4.968 18.559 1.00 68.81 210 GLU A N 1
ATOM 1671 C CA . GLU A 1 210 ? 8.945 4.554 19.747 1.00 68.81 210 GLU A CA 1
ATOM 1672 C C . GLU A 1 210 ? 7.497 4.144 19.428 1.00 68.81 210 GLU A C 1
ATOM 1674 O O . GLU A 1 210 ? 6.941 3.273 20.091 1.00 68.81 210 GLU A O 1
ATOM 1679 N N . VAL A 1 211 ? 6.908 4.698 18.362 1.00 67.19 211 VAL A N 1
ATOM 1680 C CA . VAL A 1 211 ? 5.516 4.432 17.941 1.00 67.19 211 VAL A CA 1
ATOM 1681 C C . VAL A 1 211 ? 5.419 3.266 16.936 1.00 67.19 211 VAL A C 1
ATOM 1683 O O . VAL A 1 211 ? 4.334 2.801 16.601 1.00 67.19 211 VAL A O 1
ATOM 1686 N N . SER A 1 212 ? 6.556 2.779 16.425 1.00 70.19 212 SER A N 1
ATOM 1687 C CA . SER A 1 212 ? 6.620 1.837 15.291 1.00 70.19 212 SER A CA 1
ATOM 1688 C C . SER A 1 212 ? 7.040 0.412 15.666 1.00 70.19 212 SER A C 1
ATOM 1690 O O . SER A 1 212 ? 7.327 -0.398 14.777 1.00 70.19 212 SER A O 1
ATOM 1692 N N . ASP A 1 213 ? 7.131 0.112 16.963 1.00 85.25 213 ASP A N 1
ATOM 1693 C CA . ASP A 1 213 ? 7.511 -1.209 17.456 1.00 85.25 213 ASP A CA 1
ATOM 1694 C C . ASP A 1 213 ? 6.429 -2.257 17.151 1.00 85.25 213 ASP A C 1
ATOM 1696 O O . ASP A 1 213 ? 5.235 -2.029 17.357 1.00 85.25 213 ASP A O 1
ATOM 1700 N N . ARG A 1 214 ? 6.846 -3.424 16.645 1.00 89.12 214 ARG A N 1
ATOM 1701 C CA . ARG A 1 214 ? 5.908 -4.471 16.218 1.00 89.12 214 ARG A CA 1
ATOM 1702 C C . ARG A 1 214 ? 5.108 -4.979 17.408 1.00 89.12 214 ARG A C 1
ATOM 1704 O O . ARG A 1 214 ? 3.887 -5.062 17.319 1.00 89.12 214 ARG A O 1
ATOM 1711 N N . ASP A 1 215 ? 5.782 -5.306 18.502 1.00 90.81 215 ASP A N 1
ATOM 1712 C CA . ASP A 1 215 ? 5.140 -5.921 19.659 1.00 90.81 215 ASP A CA 1
ATOM 1713 C C . ASP A 1 215 ? 4.220 -4.920 20.361 1.00 90.81 215 ASP A C 1
ATOM 1715 O O . ASP A 1 215 ? 3.132 -5.282 20.804 1.00 90.81 215 ASP A O 1
ATOM 1719 N N . ALA A 1 216 ? 4.590 -3.637 20.397 1.00 90.88 216 ALA A N 1
ATOM 1720 C CA . ALA A 1 216 ? 3.693 -2.560 20.803 1.00 90.88 216 ALA A CA 1
ATOM 1721 C C . ALA A 1 216 ? 2.417 -2.510 19.952 1.00 90.88 216 ALA A C 1
ATOM 1723 O O . ALA A 1 216 ? 1.319 -2.503 20.505 1.00 90.88 216 ALA A O 1
ATOM 1724 N N . LEU A 1 217 ? 2.533 -2.549 18.622 1.00 93.50 217 LEU A N 1
ATOM 1725 C CA . LEU A 1 217 ? 1.370 -2.518 17.733 1.00 93.50 217 LEU A CA 1
ATOM 1726 C C . LEU A 1 217 ? 0.452 -3.741 17.903 1.00 93.50 217 LEU A C 1
ATOM 1728 O O . LEU A 1 217 ? -0.766 -3.591 17.853 1.00 93.50 217 LEU A O 1
ATOM 1732 N N . TYR A 1 218 ? 1.004 -4.936 18.130 1.00 95.44 218 TYR A N 1
ATOM 1733 C CA . TYR A 1 218 ? 0.203 -6.141 18.397 1.00 95.44 218 TYR A CA 1
ATOM 1734 C C . TYR A 1 218 ? -0.394 -6.170 19.812 1.00 95.44 218 TYR A C 1
ATOM 1736 O O . TYR A 1 218 ? -1.435 -6.788 20.008 1.00 95.44 218 TYR A O 1
ATOM 1744 N N . ARG A 1 219 ? 0.205 -5.477 20.790 1.00 95.00 219 ARG A N 1
ATOM 1745 C CA . ARG A 1 219 ? -0.427 -5.256 22.102 1.00 95.00 219 ARG A CA 1
ATOM 1746 C C . ARG A 1 219 ? -1.644 -4.338 22.006 1.00 95.00 219 ARG A C 1
ATOM 1748 O O . ARG A 1 219 ? -2.613 -4.571 22.717 1.00 95.00 219 ARG A O 1
ATOM 1755 N N . LEU A 1 220 ? -1.590 -3.324 21.139 1.00 95.75 220 LEU A N 1
ATOM 1756 C CA . LEU A 1 220 ? -2.728 -2.436 20.868 1.00 95.75 220 LEU A CA 1
ATOM 1757 C C . LEU A 1 220 ? -3.817 -3.149 20.052 1.00 95.75 220 LEU A C 1
ATOM 1759 O O . LEU A 1 220 ? -5.001 -3.046 20.344 1.00 95.75 220 LEU A O 1
ATOM 1763 N N . PHE A 1 221 ? -3.422 -3.917 19.037 1.00 96.12 221 PHE A N 1
ATOM 1764 C CA . PHE A 1 221 ? -4.352 -4.623 18.156 1.00 96.12 221 PHE A CA 1
ATOM 1765 C C . PHE A 1 221 ? -3.990 -6.113 18.081 1.00 96.12 221 PHE A C 1
ATOM 1767 O O . PHE A 1 221 ? -3.269 -6.520 17.160 1.00 96.12 221 PHE A O 1
ATOM 1774 N N . PRO A 1 222 ? -4.482 -6.951 19.016 1.00 95.56 222 PRO A N 1
ATOM 1775 C CA . PRO A 1 222 ? -4.183 -8.386 19.049 1.00 95.56 222 PRO A CA 1
ATOM 1776 C C . PRO A 1 222 ? -4.615 -9.143 17.786 1.00 95.56 222 PRO A C 1
ATOM 1778 O O . PRO A 1 222 ? -3.958 -10.097 17.377 1.00 95.56 222 PRO A O 1
ATOM 1781 N N . GLY A 1 223 ? -5.679 -8.685 17.119 1.00 93.00 223 GLY A N 1
ATOM 1782 C CA . GLY A 1 223 ? -6.129 -9.168 15.807 1.00 93.00 223 GLY A CA 1
ATOM 1783 C C . GLY A 1 223 ? -5.285 -8.664 14.626 1.00 93.00 223 GLY A C 1
ATOM 1784 O O . GLY A 1 223 ? -5.624 -8.907 13.466 1.00 93.00 223 GLY A O 1
ATOM 1785 N N . GLY A 1 224 ? -4.193 -7.954 14.910 1.00 94.19 224 GLY A N 1
ATOM 1786 C CA . GLY A 1 224 ? -3.225 -7.429 13.960 1.00 94.19 224 GLY A CA 1
ATOM 1787 C C . GLY A 1 224 ? -3.437 -5.939 13.663 1.00 94.19 224 GLY A C 1
ATOM 1788 O O . GLY A 1 224 ? -4.530 -5.542 13.256 1.00 94.19 224 GLY A O 1
ATOM 1789 N N . PRO A 1 225 ? -2.389 -5.099 13.741 1.00 94.81 225 PRO A N 1
ATOM 1790 C CA . PRO A 1 225 ? -2.520 -3.642 13.613 1.00 94.81 225 PRO A CA 1
ATOM 1791 C C . PRO A 1 225 ? -2.998 -3.177 12.236 1.00 94.81 225 PRO A C 1
ATOM 1793 O O . PRO A 1 225 ? -3.655 -2.150 12.127 1.00 94.81 225 PRO A O 1
ATOM 1796 N N . SER A 1 226 ? -2.710 -3.938 11.178 1.00 93.62 226 SER A N 1
ATOM 1797 C CA . SER 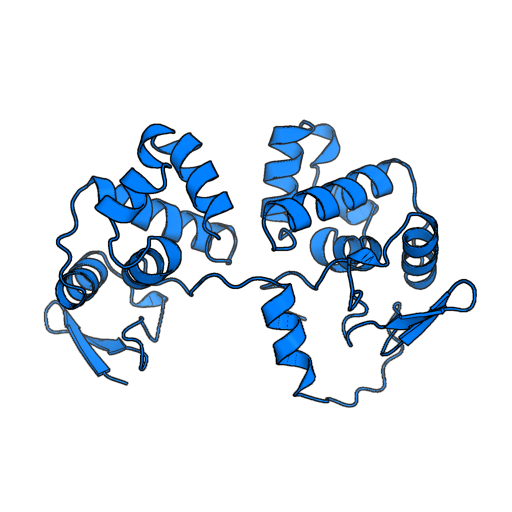A 1 226 ? -3.235 -3.639 9.842 1.00 93.62 226 SER A CA 1
ATOM 1798 C C . SER A 1 226 ? -4.684 -4.117 9.696 1.00 93.62 226 SER A C 1
ATOM 1800 O O . SER A 1 226 ? -5.555 -3.326 9.355 1.00 93.62 226 SER A O 1
ATOM 1802 N N . ARG A 1 227 ? -4.987 -5.383 10.015 1.00 93.31 227 ARG A N 1
ATOM 1803 C CA . ARG A 1 227 ? -6.323 -5.974 9.815 1.00 93.31 227 ARG A CA 1
ATOM 1804 C C . ARG A 1 227 ? -7.371 -5.432 10.790 1.00 93.31 227 ARG A C 1
ATOM 1806 O O . ARG A 1 227 ? -8.406 -4.943 10.357 1.00 93.31 227 ARG A O 1
ATOM 1813 N N . GLN A 1 228 ? -7.113 -5.533 12.088 1.00 96.50 228 GLN A N 1
ATOM 1814 C CA . GLN A 1 228 ? -8.028 -5.063 13.125 1.00 96.50 228 GLN A CA 1
ATOM 1815 C C . GLN A 1 228 ? -8.003 -3.536 13.235 1.00 96.50 228 GLN A C 1
ATOM 1817 O O . GLN A 1 228 ? -9.057 -2.908 13.278 1.00 96.50 228 GLN A O 1
ATOM 1822 N N . GLY A 1 229 ? -6.813 -2.929 13.184 1.00 97.06 229 GLY A N 1
ATOM 1823 C CA . GLY A 1 229 ? -6.690 -1.471 13.219 1.00 97.06 229 GLY A CA 1
ATOM 1824 C C . GLY A 1 229 ? -7.422 -0.790 12.060 1.00 97.06 229 GLY A C 1
ATOM 1825 O O . GLY A 1 229 ? -8.130 0.183 12.288 1.00 97.06 229 GLY A O 1
ATOM 1826 N N . SER A 1 230 ? -7.337 -1.312 10.828 1.00 96.19 230 SER A N 1
ATOM 1827 C CA . SER A 1 230 ? -8.061 -0.726 9.683 1.00 96.19 230 SER A CA 1
ATOM 1828 C C . SER A 1 230 ? -9.575 -0.831 9.807 1.00 96.19 230 SER A C 1
ATOM 1830 O O . SER A 1 230 ? -10.278 0.114 9.455 1.00 96.19 230 SER A O 1
ATOM 1832 N N . ARG A 1 231 ? -10.084 -1.939 10.351 1.00 96.69 231 ARG A N 1
ATOM 1833 C CA . ARG A 1 231 ? -11.515 -2.126 10.587 1.00 96.69 231 ARG A CA 1
ATOM 1834 C C . ARG A 1 231 ? -12.057 -1.118 11.595 1.00 96.69 231 ARG A C 1
ATOM 1836 O O . ARG A 1 231 ? -13.035 -0.441 11.291 1.00 96.69 231 ARG A O 1
ATOM 1843 N N . ILE A 1 232 ? -11.372 -0.943 12.725 1.00 98.31 232 ILE A N 1
ATOM 1844 C CA . ILE A 1 232 ? -11.713 0.069 13.739 1.00 98.31 232 ILE A CA 1
ATOM 1845 C C . ILE A 1 232 ? -11.538 1.492 13.182 1.00 98.31 232 ILE A C 1
ATOM 1847 O O . ILE A 1 232 ? -12.344 2.383 13.450 1.00 98.31 232 ILE A O 1
ATOM 1851 N N . ALA A 1 233 ? -10.531 1.708 12.331 1.00 98.12 233 ALA A N 1
ATOM 1852 C CA . ALA A 1 233 ? -10.311 2.969 11.622 1.00 98.12 233 ALA A CA 1
ATOM 1853 C C . ALA A 1 233 ? -11.348 3.237 10.512 1.00 98.12 233 ALA A C 1
ATOM 1855 O O . ALA A 1 233 ? -11.279 4.277 9.851 1.00 98.12 233 ALA A O 1
ATOM 1856 N N . GLY A 1 234 ? -12.293 2.317 10.283 1.00 96.44 234 GLY A N 1
ATOM 1857 C CA . GLY A 1 234 ? -13.349 2.459 9.287 1.00 96.44 234 GLY A CA 1
ATOM 1858 C C . GLY A 1 234 ? -12.861 2.386 7.842 1.00 96.44 234 GLY A C 1
ATOM 1859 O O . GLY A 1 234 ? -13.458 3.004 6.965 1.00 96.44 234 GLY A O 1
ATOM 1860 N N . LEU A 1 235 ? -11.754 1.692 7.593 1.00 96.06 235 LEU A N 1
ATOM 1861 C CA . LEU A 1 235 ? -11.108 1.592 6.286 1.00 96.06 235 LEU A CA 1
ATOM 1862 C C . LEU A 1 235 ? -11.387 0.234 5.642 1.00 96.06 235 LEU A C 1
ATOM 1864 O O . LEU A 1 235 ? -11.647 -0.718 6.376 1.00 96.06 235 LEU A O 1
ATOM 1868 N N . PRO A 1 236 ? -11.289 0.102 4.309 1.00 91.38 236 PRO A N 1
ATOM 1869 C CA . PRO A 1 236 ? -11.361 -1.191 3.632 1.00 91.38 236 PRO A CA 1
ATOM 1870 C C . PRO A 1 236 ? -10.303 -2.192 4.117 1.00 91.38 236 PRO A C 1
ATOM 1872 O O . PRO A 1 236 ? -9.223 -1.800 4.583 1.00 91.38 236 PRO A O 1
ATOM 1875 N N . LYS A 1 237 ? -10.592 -3.494 3.975 1.00 88.94 237 LYS A N 1
ATOM 1876 C CA . LYS A 1 237 ? -9.641 -4.565 4.307 1.00 88.94 237 LYS A CA 1
ATOM 1877 C C . LYS A 1 237 ? -8.347 -4.417 3.478 1.00 88.94 237 LYS A C 1
ATOM 1879 O O . LYS A 1 237 ? -8.432 -4.305 2.255 1.00 88.94 237 LYS A O 1
ATOM 1884 N N . PRO A 1 238 ? -7.155 -4.493 4.104 1.00 85.19 238 PRO A N 1
ATOM 1885 C CA . PRO A 1 238 ? -5.879 -4.438 3.391 1.00 85.19 238 PRO A CA 1
ATOM 1886 C C . PRO A 1 238 ? -5.698 -5.618 2.428 1.00 85.19 238 PRO A C 1
ATOM 1888 O O . PRO A 1 238 ? -6.075 -6.757 2.730 1.00 85.19 238 PRO A O 1
ATOM 1891 N N . GLN A 1 239 ? -5.054 -5.365 1.285 1.00 77.62 239 GLN A N 1
ATOM 1892 C CA . GLN A 1 239 ? -4.703 -6.416 0.318 1.00 77.62 239 GLN A CA 1
ATOM 1893 C C . GLN A 1 239 ? -3.672 -7.377 0.900 1.00 77.62 239 GLN A C 1
ATOM 1895 O O . GLN A 1 239 ? -2.845 -6.995 1.719 1.00 77.62 239 GLN A O 1
ATOM 1900 N N . GLY A 1 240 ? -3.683 -8.627 0.440 1.00 65.62 240 GLY A N 1
ATOM 1901 C CA . GLY A 1 240 ? -2.639 -9.602 0.761 1.00 65.62 240 GLY A CA 1
ATOM 1902 C C . GLY A 1 240 ? -2.647 -10.130 2.199 1.00 65.62 240 GLY A C 1
ATOM 1903 O O . GLY A 1 240 ? -1.797 -10.958 2.526 1.00 65.62 240 GLY A O 1
ATOM 1904 N N . CYS A 1 241 ? -3.592 -9.719 3.053 1.00 57.94 241 CYS A N 1
ATOM 1905 C CA . CYS A 1 241 ? -3.914 -10.479 4.257 1.00 57.94 241 CYS A CA 1
ATOM 1906 C C . CYS A 1 241 ? -4.526 -11.816 3.830 1.00 57.94 241 CYS A C 1
ATOM 1908 O O . CYS A 1 241 ? -5.703 -11.877 3.470 1.00 57.94 241 CYS A O 1
ATOM 1910 N N . ILE A 1 242 ? -3.702 -12.862 3.839 1.00 39.94 242 ILE A N 1
ATOM 1911 C CA . ILE A 1 242 ? -4.162 -14.243 3.745 1.00 39.94 242 ILE A CA 1
ATOM 1912 C C . ILE A 1 242 ? -4.990 -14.483 5.009 1.00 39.94 242 ILE A C 1
ATOM 1914 O O . ILE A 1 242 ? -4.521 -14.235 6.120 1.00 39.94 242 ILE A O 1
ATOM 1918 N N . ASP A 1 243 ? -6.261 -14.832 4.829 1.00 40.31 243 ASP A N 1
ATOM 1919 C CA . ASP A 1 243 ? -7.038 -15.402 5.920 1.00 40.31 243 ASP A CA 1
ATOM 1920 C C . ASP A 1 243 ? -6.475 -16.819 6.106 1.00 40.31 243 ASP A C 1
ATOM 1922 O O . ASP A 1 243 ? -6.673 -17.658 5.227 1.00 40.31 243 ASP A O 1
ATOM 1926 N N . ASP A 1 244 ? -5.679 -17.022 7.159 1.00 29.81 244 ASP A N 1
ATOM 1927 C CA . ASP A 1 244 ? -5.299 -18.365 7.621 1.00 29.81 244 ASP A CA 1
ATOM 1928 C C . ASP A 1 244 ? -6.554 -19.182 7.978 1.00 29.81 244 ASP A C 1
ATOM 1930 O O . ASP A 1 244 ? -7.482 -18.603 8.602 1.00 29.81 244 ASP A O 1
#

Solvent-accessible surface area (backbone atoms only — not comparable to full-atom values): 13772 Å² total; per-residue (Å²): 107,48,76,48,74,51,97,86,43,79,42,57,21,34,84,85,69,29,58,65,52,57,86,73,62,44,76,66,50,27,50,52,49,27,46,77,71,76,41,84,85,48,72,78,46,47,58,54,32,50,50,47,40,54,44,23,73,73,67,69,45,46,60,45,66,70,57,40,29,55,52,35,30,73,77,79,31,57,76,62,34,34,71,68,46,33,39,70,75,20,76,68,33,48,57,55,44,36,23,40,39,41,35,50,63,73,56,78,46,28,64,61,53,58,60,62,52,70,78,64,85,74,93,73,99,68,95,62,58,54,62,53,58,54,51,81,53,97,93,38,83,47,51,26,39,88,85,31,15,32,71,53,54,82,76,57,47,72,71,55,27,50,56,47,24,49,54,57,74,42,83,84,46,74,74,45,50,56,52,30,53,47,50,44,53,45,23,78,73,68,48,40,45,53,49,58,72,55,41,32,53,52,40,28,75,75,72,34,66,88,81,30,42,67,68,61,40,37,70,74,20,78,76,31,50,33,60,42,34,26,31,36,43,18,31,46,68,43,76,81,68,74,84,127

Sequence (244 aa):
MSQLVVNGNPFNLTANGRLANLADWSPDLARAIAKDEGLTLTDAHWDIITLMRDYYATYNIPPILKLLKREIAKRVGPERATDEALNTLFPGGATYQGSKIAGIPVPMLDSELEQSSRVRKTETTSSTPYYRDSFEFKGRQIKVYPSGNLVNPEEWNEELAEQLAEKEGIGLTDAHWVVLCYLRKFYFQYGITPMVKILMKHMREELGNEVSDRDALYRLFPGGPSRQGSRIAGLPKPQGCIDD

pLDDT: mean 90.29, std 12.36, range [29.81, 98.56]

Secondary structure (DSSP, 8-state):
-EEEEETTEEEEE-TTS-BSSGGG--HHHHHHHHHHTT-PPPHHHHHHHHHHHHHHHHHSSPPPHHHHHHHHHHHT-GGGGSHHHHHHH-TTIIIIIIHHHTT-PPP--HHHHHHHHTT---------SS--SEEEETTEEEEB-TTS-BS-GGG--HHHHHHHHHHTT-PPPHHHHHHHHHHHHHHHHHSSPPPHHHHHHHHHHHH-GGG--HHHHHHH-TT-TTHHHHHHTT-PPPTT----

Foldseek 3Di:
DDWDAFPNDIFDADPVRAGPDLVPDDLRQLQRSCVVVVHHDDVLLVVLLVQQLVVCVVQVAGADLVRSLVVCCVPPRNVCSDQVNQCVRPVVGCQPSVCRSSRHDRHDFLLVVLVVCVVDDDDDPDDDLADAQWDDDPNDIWGDHRLRAGNDLVVDDPVQLCVRQVSNVADDDPLLVVLLVLQVVCCVVRRFRGDLVRSLVVCCVPVNNVSRDLVVCCVRPVVGSRSSSNSSSRHGGGPPPDPD

InterPro domains:
  IPR007453 Sulphur transfer protein DsrC/TusE [PF04358] (6-107)
  IPR007453 Sulphur transfer protein DsrC/TusE [PF04358] (136-242)
  IPR007453 Sulphur transfer protein DsrC/TusE [PTHR37010] (134-242)
  IPR007453 Sulphur transfer protein DsrC/TusE [TIGR03342] (6-107)
  IPR007453 Sulphur transfer protein DsrC/TusE [TIGR03342] (136-242)
  IPR025526 DsrC-like domain superfamily [SSF69721] (2-108)
  IPR025526 DsrC-like domain superfamily [SSF69721] (135-242)
  IPR042072 DsrC-like protein, C-terminal domain [G3DSA:1.10.10.370] (41-108)
  IPR042072 DsrC-like protein, C-terminal domain [G3DSA:1.10.10.370] (172-242)
  IPR043163 DsrC-like protein, N-terminal domain [G3DSA:3.30.1420.10] (2-39)
  IPR043163 DsrC-like protein, N-terminal domain [G3DSA:3.30.1420.10] (132-170)

Nearest PDB structures (foldseek):
  1yx3-assembly1_A  TM=9.356E-01  e=2.276E-08  Allochromatium vinosum
  2a5w-assembly1_A  TM=8.971E-01  e=7.220E-08  Archaeoglobus fulgidus DSM 4304
  2xsj-assembly1_F  TM=8.718E-01  e=1.128E-06  Desulfomicrobium norvegicum
  7syb-assembly1_A  TM=8.693E-01  e=4.220E-06  Acinetobacter baumannii
  3or2-assembly1_F  TM=8.781E-01  e=1.339E-05  Megalodesulfovibrio gigas

Radius of gyration: 20.52 Å; Cα contacts (8 Å, |Δi|>4): 332; chains: 1; bounding box: 50×36×53 Å

Mean predicted aligned error: 5.72 Å